Protein AF-A0A4Q2K6X8-F1 (afdb_monomer)

pLDDT: mean 85.18, std 12.74, range [28.38, 97.25]

Solvent-accessible surface area (backbone atoms only — not comparable to full-atom values): 19548 Å² total; per-residue (Å²): 134,83,78,86,80,77,82,74,77,60,58,68,61,57,50,52,18,50,75,33,39,91,81,31,76,68,19,39,54,52,35,46,75,71,67,47,88,69,65,47,76,72,38,57,56,66,48,21,40,38,78,76,36,94,88,73,57,44,46,38,28,33,58,71,46,25,42,72,71,76,54,63,60,68,70,61,50,51,64,52,66,73,48,91,59,88,51,51,62,52,84,37,54,44,60,73,74,34,67,40,50,49,53,43,50,54,49,50,46,54,55,45,46,41,67,72,46,51,49,56,50,51,56,48,59,47,66,70,54,72,82,54,78,72,69,80,86,78,67,67,94,82,56,56,73,69,55,45,54,52,50,51,53,54,50,33,51,53,40,39,51,52,42,51,51,49,40,51,52,51,52,43,52,53,52,50,50,50,49,52,52,53,53,49,50,54,50,52,51,51,52,51,55,42,39,80,71,73,51,82,72,97,69,92,50,73,67,54,68,40,41,40,92,74,35,55,48,68,63,55,63,69,38,64,28,30,66,39,45,49,47,53,50,35,50,49,48,18,58,74,61,28,38,56,69,38,45,53,53,30,49,73,76,48,53,85,45,43,32,57,26,91,92,42,82,88,41,67,55,83,84,56,75,69,47,71,38,60,78,47,46,57,82,50,70,67,55,56,54,51,33,55,55,28,32,42,50,23,48,41,55,47,26,34,72,59,68,67,43,54,64,84,49,52,76,55,44,17,30,51,56,60,49,47,59,49,49,54,53,31,45,47,72,77,38,74,79,70,66,62,98,88,116

Sequence (343 aa):
MKKNSKARFNNMALYKAMDNFYDDPQAQILCCKAGVQNCPAEDTRYYGVFLTNCKDNEIKIDIKRFEKILGLPKNVSAVIKERTGHYFVPAKKDYYDYNCNIFFEVIAKIKKDWKEEYKPLIDKAIKDIPDAEYRFEDMCGILEPNEAVTNSMILQAKAQAKVQARRNRLYLSLYAQFFHQMVSQIEAITVSVLTNNGYEGDRFDRNVFYAFKGANQSKIKELNGFMEYDTLYAIWHFIKHNSKSTYDTLLEIAPEILVKDATNNEKLLNYKQGDLAIYYINFTNELIEKLLNRVQTFFVEYCKIVFGENYDEAQWNYSKFFLSKVNDEIEMLQNPLGLPDWI

Structure (mmCIF, N/CA/C/O backbone):
data_AF-A0A4Q2K6X8-F1
#
_entry.id   AF-A0A4Q2K6X8-F1
#
loop_
_atom_site.group_PDB
_atom_site.id
_atom_site.type_symbol
_atom_site.label_atom_id
_atom_site.label_alt_id
_atom_site.label_comp_id
_atom_site.label_asym_id
_atom_site.label_entity_id
_atom_site.label_seq_id
_atom_site.pdbx_PDB_ins_code
_atom_site.Cartn_x
_atom_site.Cartn_y
_atom_site.Cartn_z
_atom_site.occupancy
_atom_site.B_iso_or_equiv
_atom_site.auth_seq_id
_atom_site.auth_comp_id
_atom_site.auth_asym_id
_atom_site.auth_atom_id
_atom_site.pdbx_PDB_model_num
ATOM 1 N N . MET A 1 1 ? -45.650 -10.866 33.248 1.00 36.03 1 MET A N 1
ATOM 2 C CA . MET A 1 1 ? -44.204 -11.071 33.489 1.00 36.03 1 MET A CA 1
ATOM 3 C C . MET A 1 1 ? -43.455 -9.780 33.176 1.00 36.03 1 MET A C 1
ATOM 5 O O . MET A 1 1 ? -43.260 -9.457 32.012 1.00 36.03 1 MET A O 1
ATOM 9 N N . LYS A 1 2 ? -43.128 -8.980 34.199 1.00 28.41 2 LYS A N 1
ATOM 10 C CA . LYS A 1 2 ? -42.369 -7.732 34.029 1.00 28.41 2 LYS A CA 1
ATOM 11 C C . LYS A 1 2 ? -40.907 -8.092 33.749 1.00 28.41 2 LYS A C 1
ATOM 13 O O . LYS A 1 2 ? -40.257 -8.689 34.602 1.00 28.41 2 LYS A O 1
ATOM 18 N N . LYS A 1 3 ? -40.408 -7.758 32.553 1.00 31.86 3 LYS A N 1
ATOM 19 C CA . LYS A 1 3 ? -38.974 -7.797 32.235 1.00 31.86 3 LYS A CA 1
ATOM 20 C C . LYS A 1 3 ? -38.245 -6.932 33.262 1.00 31.86 3 LYS A C 1
ATOM 22 O O . LYS A 1 3 ? -38.570 -5.756 33.413 1.00 31.86 3 LYS A O 1
ATOM 27 N N . ASN A 1 4 ? -37.290 -7.531 33.963 1.00 28.38 4 ASN A N 1
ATOM 28 C CA . ASN A 1 4 ? -36.431 -6.886 34.949 1.00 28.38 4 ASN A CA 1
ATOM 29 C C . ASN A 1 4 ? -35.468 -5.926 34.222 1.00 28.38 4 ASN A C 1
ATOM 31 O O . ASN A 1 4 ? -34.301 -6.223 33.985 1.00 28.38 4 ASN A O 1
ATOM 35 N N . SER A 1 5 ? -35.983 -4.785 33.769 1.00 34.72 5 SER A N 1
ATOM 36 C CA . SER A 1 5 ? -35.170 -3.686 33.266 1.00 34.72 5 SER A CA 1
ATOM 37 C C . SER A 1 5 ? -34.589 -2.932 34.463 1.00 34.72 5 SER A C 1
ATOM 39 O O . SER A 1 5 ? -35.359 -2.375 35.244 1.00 34.72 5 SER A O 1
ATOM 41 N N . LYS A 1 6 ? -33.252 -2.847 34.529 1.00 33.78 6 LYS A N 1
ATOM 42 C CA . LYS A 1 6 ? -32.430 -2.056 35.473 1.00 33.78 6 LYS A CA 1
ATOM 43 C C . LYS A 1 6 ? -32.008 -2.754 36.776 1.00 33.78 6 LYS A C 1
ATOM 45 O O . LYS A 1 6 ? -32.216 -2.222 37.858 1.00 33.78 6 LYS A O 1
ATOM 50 N N . ALA A 1 7 ? -31.232 -3.830 36.671 1.00 32.31 7 ALA A N 1
ATOM 51 C CA . ALA A 1 7 ? -30.087 -3.959 37.573 1.00 32.31 7 ALA A CA 1
ATOM 52 C C . ALA A 1 7 ? -28.933 -3.151 36.956 1.00 32.31 7 ALA A C 1
ATOM 54 O O . ALA A 1 7 ? -28.185 -3.648 36.118 1.00 32.31 7 ALA A O 1
ATOM 55 N N . ARG A 1 8 ? -28.840 -1.856 37.292 1.00 37.81 8 ARG A N 1
ATOM 56 C CA . ARG A 1 8 ? -27.609 -1.087 37.062 1.00 37.81 8 ARG A CA 1
ATOM 57 C C . ARG A 1 8 ? -26.549 -1.704 37.974 1.00 37.81 8 ARG A C 1
ATOM 59 O O . ARG A 1 8 ? -26.506 -1.364 39.153 1.00 37.81 8 ARG A O 1
ATOM 66 N N . PHE A 1 9 ? -25.730 -2.617 37.459 1.00 42.06 9 PHE A N 1
ATOM 67 C CA . PHE A 1 9 ? -24.470 -2.944 38.119 1.00 42.06 9 PHE A CA 1
ATOM 68 C C . PHE A 1 9 ? -23.629 -1.668 38.079 1.00 42.06 9 PHE A C 1
ATOM 70 O O . PHE A 1 9 ? -23.152 -1.247 37.029 1.00 42.06 9 PHE A O 1
ATOM 77 N N . ASN A 1 10 ? -23.584 -0.958 39.202 1.00 53.38 10 ASN A N 1
ATOM 78 C CA . ASN A 1 10 ? -22.831 0.276 39.317 1.00 53.38 10 ASN A CA 1
ATOM 79 C C . ASN A 1 10 ? -21.360 -0.123 39.467 1.00 53.38 10 ASN A C 1
ATOM 81 O O . ASN A 1 10 ? -20.911 -0.396 40.581 1.00 53.38 10 ASN A O 1
ATOM 85 N N . ASN A 1 11 ? -20.630 -0.198 38.347 1.00 68.12 11 ASN A N 1
ATOM 86 C CA . ASN A 1 11 ? -19.207 -0.565 38.311 1.00 68.12 11 ASN A CA 1
ATOM 87 C C . ASN A 1 11 ? -18.360 0.236 39.302 1.00 68.12 11 ASN A C 1
ATOM 89 O O . ASN A 1 11 ? -17.319 -0.238 39.722 1.00 68.12 11 ASN A O 1
ATOM 93 N N . MET A 1 12 ? -18.824 1.410 39.734 1.00 72.19 12 MET A N 1
ATOM 94 C CA . MET A 1 12 ? -18.174 2.211 40.764 1.00 72.19 12 MET A CA 1
ATOM 95 C C . MET A 1 12 ? -17.918 1.440 42.072 1.00 72.19 12 MET A C 1
ATOM 97 O O . MET A 1 12 ? -16.899 1.671 42.714 1.00 72.19 12 MET A O 1
ATOM 101 N N . ALA A 1 13 ? -18.813 0.531 42.476 1.00 77.94 13 ALA A N 1
ATOM 102 C CA . ALA A 1 13 ? -18.599 -0.297 43.666 1.00 77.94 13 ALA A CA 1
ATOM 103 C C . ALA A 1 13 ? -17.496 -1.342 43.436 1.00 77.94 13 ALA A C 1
ATOM 105 O O . ALA A 1 13 ? -16.648 -1.530 44.303 1.00 77.94 13 ALA A O 1
ATOM 106 N N . LEU A 1 14 ? -17.475 -1.958 42.248 1.00 80.12 14 LEU A N 1
ATOM 107 C CA . LEU A 1 14 ? -16.422 -2.889 41.844 1.00 80.12 14 LEU A CA 1
ATOM 108 C C . LEU A 1 14 ? -15.074 -2.170 41.711 1.00 80.12 14 LEU A C 1
ATOM 110 O O . LEU A 1 14 ? -14.093 -2.635 42.264 1.00 80.12 14 LEU A O 1
ATOM 114 N N . TYR A 1 15 ? -15.025 -1.000 41.072 1.00 84.06 15 TYR A N 1
ATOM 115 C CA . TYR A 1 15 ? -13.803 -0.206 40.938 1.00 84.06 15 TYR A CA 1
ATOM 116 C C . TYR A 1 15 ? -13.236 0.227 42.281 1.00 84.06 15 TYR A C 1
ATOM 118 O O . TYR A 1 15 ? -12.039 0.097 42.486 1.00 84.06 15 TYR A O 1
ATOM 126 N N . LYS A 1 16 ? -14.081 0.690 43.211 1.00 83.06 16 LYS A N 1
ATOM 127 C CA . LYS A 1 16 ? -13.636 1.011 44.574 1.00 83.06 16 LYS A CA 1
ATOM 128 C C . LYS A 1 16 ? -13.075 -0.213 45.293 1.00 83.06 16 LYS A C 1
ATOM 130 O O . LYS A 1 16 ? -12.067 -0.097 45.974 1.00 83.06 16 LYS A O 1
ATOM 135 N N . ALA A 1 17 ? -13.710 -1.373 45.132 1.00 82.31 17 ALA A N 1
ATOM 136 C CA . ALA A 1 17 ? -13.211 -2.609 45.721 1.00 82.31 17 ALA A CA 1
ATOM 137 C C . ALA A 1 17 ? -11.892 -3.073 45.076 1.00 82.31 17 ALA A C 1
ATOM 139 O O . ALA A 1 17 ? -11.001 -3.545 45.769 1.00 82.31 17 ALA A O 1
ATOM 140 N N . MET A 1 18 ? -11.730 -2.899 43.765 1.00 84.94 18 MET A N 1
ATOM 141 C CA . MET A 1 18 ? -10.477 -3.219 43.080 1.00 84.94 18 MET A CA 1
ATOM 142 C C . MET A 1 18 ? -9.352 -2.241 43.448 1.00 84.94 18 MET A C 1
ATOM 144 O O . MET A 1 18 ? -8.220 -2.675 43.619 1.00 84.94 18 MET A O 1
ATOM 148 N N . ASP A 1 19 ? -9.656 -0.949 43.611 1.00 85.50 19 ASP A N 1
ATOM 149 C CA . ASP A 1 19 ? -8.691 0.074 44.047 1.00 85.50 19 ASP A CA 1
ATOM 150 C C . ASP A 1 19 ? -8.216 -0.162 45.494 1.00 85.50 19 ASP A C 1
ATOM 152 O O . ASP A 1 19 ? -7.046 0.054 45.787 1.00 85.50 19 ASP A O 1
ATOM 156 N N . ASN A 1 20 ? -9.095 -0.653 46.376 1.00 84.81 20 ASN A N 1
ATOM 157 C CA . ASN A 1 20 ? -8.800 -0.899 47.796 1.00 84.81 20 ASN A CA 1
ATOM 158 C C . ASN A 1 20 ? -8.480 -2.373 48.110 1.00 84.81 20 ASN A C 1
ATOM 160 O O . ASN A 1 20 ? -8.536 -2.784 49.269 1.00 84.81 20 ASN A O 1
ATOM 164 N N . PHE A 1 21 ? -8.199 -3.200 47.101 1.00 84.00 21 PHE A N 1
ATOM 165 C CA . PHE A 1 21 ? -8.105 -4.654 47.266 1.00 84.00 21 PHE A CA 1
ATOM 166 C C . PHE A 1 21 ? -7.040 -5.090 48.284 1.00 84.00 21 PHE A C 1
ATOM 168 O O . PHE A 1 21 ? -7.237 -6.068 49.003 1.00 84.00 21 PHE A O 1
ATOM 175 N N . TYR A 1 22 ? -5.927 -4.363 48.378 1.00 81.12 22 TYR A N 1
ATOM 176 C CA . TYR A 1 22 ? -4.855 -4.671 49.328 1.00 81.12 22 TYR A CA 1
ATOM 177 C C . TYR A 1 22 ? -5.088 -4.090 50.729 1.00 81.12 22 TYR A C 1
ATOM 179 O O . TYR A 1 22 ? -4.537 -4.614 51.694 1.00 81.12 22 TYR A O 1
ATOM 187 N N . ASP A 1 23 ? -5.939 -3.070 50.848 1.00 85.19 23 ASP A N 1
ATOM 188 C CA . ASP A 1 23 ? -6.102 -2.284 52.076 1.00 85.19 23 ASP A CA 1
ATOM 189 C C . ASP A 1 23 ? -7.382 -2.629 52.860 1.00 85.19 23 ASP A C 1
ATOM 191 O O . ASP A 1 23 ? -7.473 -2.338 54.053 1.00 85.19 23 ASP A O 1
ATOM 195 N N . ASP A 1 24 ? -8.381 -3.249 52.218 1.00 85.81 24 ASP A N 1
ATOM 196 C CA . ASP A 1 24 ? -9.691 -3.532 52.819 1.00 85.81 24 ASP A CA 1
ATOM 197 C C . ASP A 1 24 ? -10.138 -5.000 52.609 1.00 85.81 24 ASP A C 1
ATOM 199 O O . ASP A 1 24 ? -10.470 -5.409 51.490 1.00 85.81 24 ASP A O 1
ATOM 203 N N . PRO A 1 25 ? -10.251 -5.811 53.681 1.00 83.31 25 PRO A N 1
ATOM 204 C CA . PRO A 1 25 ? -10.773 -7.176 53.600 1.00 83.31 25 PRO A CA 1
ATOM 205 C C . PRO A 1 25 ? -12.192 -7.276 53.011 1.00 83.31 25 PRO A C 1
ATOM 207 O O . PRO A 1 25 ? -12.529 -8.274 52.369 1.00 83.31 25 PRO A O 1
ATOM 210 N N . GLN A 1 26 ? -13.047 -6.260 53.187 1.00 82.88 26 GLN A N 1
ATOM 211 C CA . GLN A 1 26 ? -14.375 -6.249 52.560 1.00 82.88 26 GLN A CA 1
ATOM 212 C C . GLN A 1 26 ? -14.292 -6.051 51.046 1.00 82.88 26 GLN A C 1
ATOM 214 O O . GLN A 1 26 ? -15.097 -6.627 50.306 1.00 82.88 26 GLN A O 1
ATOM 219 N N . ALA A 1 27 ? -13.304 -5.288 50.580 1.00 81.88 27 ALA A N 1
ATOM 220 C CA . ALA A 1 27 ? -13.034 -5.099 49.164 1.00 81.88 27 ALA A CA 1
ATOM 221 C C . ALA A 1 27 ? -12.591 -6.412 48.498 1.00 81.88 27 ALA A C 1
ATOM 223 O O . ALA A 1 27 ? -13.108 -6.757 47.434 1.00 81.88 27 ALA A O 1
ATOM 224 N N . GLN A 1 28 ? -11.752 -7.209 49.169 1.00 80.81 28 GLN A N 1
ATOM 225 C CA . GLN A 1 28 ? -11.354 -8.545 48.698 1.00 80.81 28 GLN A CA 1
ATOM 226 C C . GLN A 1 28 ? -12.559 -9.474 48.530 1.00 80.81 28 GLN A C 1
ATOM 228 O O . GLN A 1 28 ? -12.741 -10.075 47.472 1.00 80.81 28 GLN A O 1
ATOM 233 N N . ILE A 1 29 ? -13.445 -9.535 49.531 1.00 82.62 29 ILE A N 1
ATOM 234 C CA . ILE A 1 29 ? -14.672 -10.345 49.463 1.00 82.62 29 ILE A CA 1
ATOM 235 C C . ILE A 1 29 ? -15.547 -9.916 48.278 1.00 82.62 29 ILE A C 1
ATOM 237 O O . ILE A 1 29 ? -16.144 -10.760 47.603 1.00 82.62 29 ILE A O 1
ATOM 241 N N . LEU A 1 30 ? -15.648 -8.611 48.021 1.00 82.19 30 LEU A N 1
ATOM 242 C CA . LEU A 1 30 ? -16.470 -8.072 46.941 1.00 82.19 30 LEU A CA 1
ATOM 243 C C . LEU A 1 30 ? -15.875 -8.380 45.556 1.00 82.19 30 LEU A C 1
ATOM 245 O O . LEU A 1 30 ? -16.621 -8.750 44.648 1.00 82.19 30 LEU A O 1
ATOM 249 N N . CYS A 1 31 ? -14.550 -8.315 45.419 1.00 81.12 31 CYS A N 1
ATOM 250 C CA . CYS A 1 31 ? -13.815 -8.714 44.217 1.00 81.12 31 CYS A CA 1
ATOM 251 C C . CYS A 1 31 ? -13.934 -10.223 43.944 1.00 81.12 31 CYS A C 1
ATOM 253 O O . CYS A 1 31 ? -14.310 -10.610 42.835 1.00 81.12 31 CYS A O 1
ATOM 255 N N . CYS A 1 32 ? -13.760 -11.074 44.961 1.00 80.38 32 CYS A N 1
ATOM 256 C CA . CYS A 1 32 ? -13.944 -12.523 44.831 1.00 80.38 32 CYS A CA 1
ATOM 257 C C . CYS A 1 32 ? -15.381 -12.883 44.420 1.00 80.38 32 CYS A C 1
ATOM 259 O O . CYS A 1 32 ? -15.588 -13.725 43.547 1.00 80.38 32 CYS A O 1
ATOM 261 N N . LYS A 1 33 ? -16.396 -12.201 44.978 1.00 81.62 33 LYS A N 1
ATOM 262 C CA . LYS A 1 33 ? -17.804 -12.365 44.560 1.00 81.62 33 LYS A CA 1
ATOM 263 C C . LYS A 1 33 ? -18.051 -11.949 43.109 1.00 81.62 33 LYS A C 1
ATOM 265 O O . LYS A 1 33 ? -18.950 -12.490 42.472 1.00 81.62 33 LYS A O 1
ATOM 270 N N . ALA A 1 34 ? -17.273 -11.002 42.591 1.00 76.31 34 ALA A N 1
ATOM 271 C CA . ALA A 1 34 ? -17.296 -10.608 41.187 1.00 76.31 34 ALA A CA 1
ATOM 272 C C . ALA A 1 34 ? -16.462 -11.544 40.285 1.00 76.31 34 ALA A C 1
ATOM 274 O O . ALA A 1 34 ? -16.391 -11.319 39.076 1.00 76.31 34 ALA A O 1
ATOM 275 N N . GLY A 1 35 ? -15.850 -12.593 40.843 1.00 78.12 35 GLY A N 1
ATOM 276 C CA . GLY A 1 35 ? -15.025 -13.552 40.113 1.00 78.12 35 GLY A CA 1
ATOM 277 C C . GLY A 1 35 ? -13.620 -13.046 39.786 1.00 78.12 35 GLY A C 1
ATOM 278 O O . GLY A 1 35 ? -13.013 -13.560 38.855 1.00 78.12 35 GLY A O 1
ATOM 279 N N . VAL A 1 36 ? -13.120 -12.027 40.489 1.00 78.50 36 VAL A N 1
ATOM 280 C CA . VAL A 1 36 ? -11.704 -11.630 40.439 1.00 78.50 36 VAL A CA 1
ATOM 281 C C . VAL A 1 36 ? -10.956 -12.580 41.375 1.00 78.50 36 VAL A C 1
ATOM 283 O O . VAL A 1 36 ? -11.177 -12.534 42.583 1.00 78.50 36 VAL A O 1
ATOM 286 N N . GLN A 1 37 ? -10.173 -13.508 40.821 1.00 63.97 37 GLN A N 1
ATOM 287 C CA . GLN A 1 37 ? -9.563 -14.598 41.599 1.00 63.97 37 GLN A CA 1
ATOM 288 C C . GLN A 1 37 ? -8.203 -14.225 42.219 1.00 63.97 37 GLN A C 1
ATOM 290 O O . GLN A 1 37 ? -7.876 -14.760 43.274 1.00 63.97 37 GLN A O 1
ATOM 295 N N . ASN A 1 38 ? -7.465 -13.282 41.615 1.00 69.25 38 ASN A N 1
ATOM 296 C CA . ASN A 1 38 ? -6.108 -12.875 42.012 1.00 69.25 38 ASN A CA 1
ATOM 297 C C . ASN A 1 38 ? -5.995 -11.341 42.183 1.00 69.25 38 ASN A C 1
ATOM 299 O O . ASN A 1 38 ? -6.937 -10.680 42.625 1.00 69.25 38 ASN A O 1
ATOM 303 N N . CYS A 1 39 ? -4.834 -10.775 41.830 1.00 78.88 39 CYS A N 1
ATOM 304 C CA . CYS A 1 39 ? -4.570 -9.346 41.767 1.00 78.88 39 CYS A CA 1
ATOM 305 C C . CYS A 1 39 ? -5.562 -8.666 40.804 1.00 78.88 39 CYS A C 1
ATOM 307 O O . CYS A 1 39 ? -5.661 -9.074 39.646 1.00 78.88 39 CYS A O 1
ATOM 309 N N . PRO A 1 40 ? -6.276 -7.604 41.225 1.00 81.06 40 PRO A N 1
ATOM 310 C CA . PRO A 1 40 ? -7.176 -6.871 40.343 1.00 81.06 40 PRO A CA 1
ATOM 311 C C . PRO A 1 40 ? -6.495 -6.356 39.077 1.00 81.06 40 PRO A C 1
ATOM 313 O O . PRO A 1 40 ? -7.142 -6.309 38.040 1.00 81.06 40 PRO A O 1
ATOM 316 N N . ALA A 1 41 ? -5.207 -6.007 39.144 1.00 81.81 41 ALA A N 1
ATOM 317 C CA . ALA A 1 41 ? -4.455 -5.516 37.993 1.00 81.81 41 ALA A CA 1
ATOM 318 C C . ALA A 1 41 ? -4.228 -6.582 36.905 1.00 81.81 41 ALA A C 1
ATOM 320 O O . ALA A 1 41 ? -3.849 -6.231 35.802 1.00 81.81 41 ALA A O 1
ATOM 321 N N . GLU A 1 42 ? -4.510 -7.860 37.167 1.00 83.81 42 GLU A N 1
ATOM 322 C CA . GLU A 1 42 ? -4.481 -8.928 36.155 1.00 83.81 42 GLU A CA 1
ATOM 323 C C . GLU A 1 42 ? -5.838 -9.108 35.448 1.00 83.81 42 GLU A C 1
ATOM 325 O O . GLU A 1 42 ? -5.983 -9.928 34.544 1.00 83.81 42 GLU A O 1
ATOM 330 N N . ASP A 1 43 ? -6.867 -8.364 35.862 1.00 85.06 43 ASP A N 1
ATOM 331 C CA . ASP A 1 43 ? -8.222 -8.472 35.329 1.00 85.06 43 ASP A CA 1
ATOM 332 C C . ASP A 1 43 ? -8.534 -7.310 34.377 1.00 85.06 43 ASP A C 1
ATOM 334 O O . ASP A 1 43 ? -8.456 -6.138 34.749 1.00 85.06 43 ASP A O 1
ATOM 338 N N . THR A 1 44 ? -8.996 -7.603 33.157 1.00 86.88 44 THR A N 1
ATOM 339 C CA . THR A 1 44 ? -9.297 -6.562 32.154 1.00 86.88 44 THR A CA 1
ATOM 340 C C . THR A 1 44 ? -10.338 -5.542 32.632 1.00 86.88 44 THR A C 1
ATOM 342 O O . THR A 1 44 ? -10.338 -4.382 32.201 1.00 86.88 44 THR A O 1
ATOM 345 N N . ARG A 1 45 ? -11.229 -5.941 33.552 1.00 87.62 45 ARG A N 1
ATOM 346 C CA . ARG A 1 45 ? -12.265 -5.073 34.126 1.00 87.62 45 ARG A CA 1
ATOM 347 C C . ARG A 1 45 ? -11.662 -3.977 34.996 1.00 87.62 45 ARG A C 1
ATOM 349 O O . ARG A 1 45 ? -12.276 -2.914 35.098 1.00 87.62 45 ARG A O 1
ATOM 356 N N . TYR A 1 46 ? -10.471 -4.184 35.563 1.00 86.50 46 TYR A N 1
ATOM 357 C CA . TYR A 1 46 ? -9.733 -3.166 36.318 1.00 86.50 46 TYR A CA 1
ATOM 358 C C . TYR A 1 46 ? -9.467 -1.923 35.477 1.00 86.50 46 TYR A C 1
ATOM 360 O O . TYR A 1 46 ? -9.736 -0.799 35.911 1.00 86.50 46 TYR A O 1
ATOM 368 N N . TYR A 1 47 ? -9.043 -2.160 34.238 1.00 88.44 47 TYR A N 1
ATOM 369 C CA . TYR A 1 47 ? -8.775 -1.163 33.207 1.00 88.44 47 TYR A CA 1
ATOM 370 C C . TYR A 1 47 ? -10.049 -0.634 32.534 1.00 88.44 47 TYR A C 1
ATOM 372 O O . TYR A 1 47 ? -9.991 0.215 31.651 1.00 88.44 47 TYR A O 1
ATOM 380 N N . GLY A 1 48 ? -11.227 -1.111 32.949 1.00 87.31 48 GLY A N 1
ATOM 381 C CA . GLY A 1 48 ? -12.508 -0.704 32.383 1.00 87.31 48 GLY A CA 1
ATOM 382 C C . GLY A 1 48 ? -12.900 -1.438 31.102 1.00 87.31 48 GLY A C 1
ATOM 383 O O . GLY A 1 48 ? -13.844 -0.998 30.449 1.00 87.31 48 GLY A O 1
ATOM 384 N N . VAL A 1 49 ? -12.239 -2.544 30.742 1.00 89.50 49 VAL A N 1
ATOM 385 C CA . VAL A 1 49 ? -12.607 -3.371 29.582 1.00 89.50 49 VAL A CA 1
ATOM 386 C C . VAL A 1 49 ? -13.413 -4.587 30.034 1.00 89.50 49 VAL A C 1
ATOM 388 O O . VAL A 1 49 ? -12.928 -5.465 30.748 1.00 89.50 49 VAL A O 1
ATOM 391 N N . PHE A 1 50 ? -14.669 -4.644 29.599 1.00 88.25 50 PHE A N 1
ATOM 392 C CA . PHE A 1 50 ? -15.620 -5.700 29.924 1.00 88.25 50 PHE A CA 1
ATOM 393 C C . PHE A 1 50 ? -15.858 -6.583 28.709 1.00 88.25 50 PHE A C 1
ATOM 395 O O . PHE A 1 50 ? -16.419 -6.131 27.711 1.00 88.25 50 PHE A O 1
ATOM 402 N N . LEU A 1 51 ? -15.497 -7.856 28.819 1.00 85.31 51 LEU A N 1
ATOM 403 C CA . LEU A 1 51 ? -15.819 -8.862 27.813 1.00 85.31 51 LEU A CA 1
ATOM 404 C C . LEU A 1 51 ? -17.326 -9.153 27.869 1.00 85.31 51 LEU A C 1
ATOM 406 O O . LEU A 1 51 ? -17.832 -9.607 28.896 1.00 85.31 51 LEU A O 1
ATOM 410 N N . THR A 1 52 ? -18.068 -8.865 26.795 1.00 73.88 52 THR A N 1
ATOM 411 C CA . THR A 1 52 ? -19.514 -9.151 26.739 1.00 73.88 52 THR A CA 1
ATOM 412 C C . THR A 1 52 ? -19.831 -10.518 26.163 1.00 73.88 52 THR A C 1
ATOM 414 O O . THR A 1 52 ? -20.869 -11.086 26.497 1.00 73.88 52 THR A O 1
ATOM 417 N N . ASN A 1 53 ? -18.940 -11.054 25.329 1.00 65.62 53 ASN A N 1
ATOM 418 C CA . ASN A 1 53 ? -19.034 -12.409 24.808 1.00 65.62 53 ASN A CA 1
ATOM 419 C C . ASN A 1 53 ? -17.625 -12.980 24.588 1.00 65.62 53 ASN A C 1
ATOM 421 O O . ASN A 1 53 ? -16.878 -12.476 23.750 1.00 65.62 53 ASN A O 1
ATOM 425 N N . CYS A 1 54 ? -17.265 -14.037 25.323 1.00 54.06 54 CYS A N 1
ATOM 426 C CA . CYS A 1 54 ? -15.927 -14.641 25.266 1.00 54.06 54 CYS A CA 1
ATOM 427 C C . CYS A 1 54 ? -15.600 -15.282 23.906 1.00 54.06 54 CYS A C 1
ATOM 429 O O . CYS A 1 54 ? -14.437 -15.553 23.636 1.00 54.06 54 CYS A O 1
ATOM 431 N N . LYS A 1 55 ? -16.603 -15.552 23.057 1.00 53.88 55 LYS A N 1
ATOM 432 C CA . LYS A 1 55 ? -16.391 -16.163 21.733 1.00 53.88 55 LYS A CA 1
ATOM 433 C C . LYS A 1 55 ? -16.088 -15.141 20.637 1.00 53.88 55 LYS A C 1
ATOM 435 O O . LYS A 1 55 ? -15.297 -15.421 19.741 1.00 53.88 55 LYS A O 1
ATOM 440 N N . ASP A 1 56 ? -16.674 -13.948 20.732 1.00 57.19 56 ASP A N 1
ATOM 441 C CA . ASP A 1 56 ? -16.636 -12.970 19.640 1.00 57.19 56 ASP A CA 1
ATOM 442 C C . ASP A 1 56 ? -15.670 -11.804 19.893 1.00 57.19 56 ASP A C 1
ATOM 444 O O . ASP A 1 56 ? -15.409 -11.035 18.970 1.00 57.19 56 ASP A O 1
ATOM 448 N N . ASN A 1 57 ? -15.059 -11.719 21.083 1.00 59.31 57 ASN A N 1
ATOM 449 C CA . ASN A 1 57 ? -14.257 -10.576 21.553 1.00 59.31 57 ASN A CA 1
ATOM 450 C C . ASN A 1 57 ? -15.000 -9.239 21.445 1.00 59.31 57 ASN A C 1
ATOM 452 O O . ASN A 1 57 ? -14.381 -8.189 21.283 1.00 59.31 57 ASN A O 1
ATOM 456 N N . GLU A 1 58 ? -16.327 -9.264 21.545 1.00 77.50 58 GLU A N 1
ATOM 457 C CA . GLU A 1 58 ? -17.088 -8.041 21.740 1.00 77.50 58 GLU A CA 1
ATOM 458 C C . GLU A 1 58 ? -16.821 -7.513 23.146 1.00 77.50 58 GLU A C 1
ATOM 460 O O . GLU A 1 58 ? -16.945 -8.240 24.143 1.00 77.50 58 GLU A O 1
ATOM 465 N N . ILE A 1 59 ? -16.443 -6.239 23.208 1.00 87.38 59 ILE A N 1
ATOM 466 C CA . ILE A 1 59 ? -16.082 -5.568 24.449 1.00 87.38 59 ILE A CA 1
ATOM 467 C C . ILE A 1 59 ? -16.923 -4.318 24.672 1.00 87.38 59 ILE A C 1
ATOM 469 O O . ILE A 1 59 ? -17.309 -3.607 23.743 1.00 87.38 59 ILE A O 1
ATOM 473 N N . LYS A 1 60 ? -17.167 -4.023 25.945 1.00 88.56 60 LYS A N 1
ATOM 474 C CA . LYS A 1 60 ? -17.663 -2.732 26.421 1.00 88.56 60 LYS A CA 1
ATOM 475 C C . LYS A 1 60 ? -16.566 -2.049 27.206 1.00 88.56 60 LYS A C 1
ATOM 477 O O . LYS A 1 60 ? -15.926 -2.675 28.044 1.00 88.56 60 LYS A O 1
ATOM 482 N N . ILE A 1 61 ? -16.385 -0.761 26.964 1.00 88.19 61 ILE A N 1
ATOM 483 C CA . ILE A 1 61 ? -15.272 -0.003 27.522 1.00 88.19 61 ILE A CA 1
ATOM 484 C C . ILE A 1 61 ? -15.817 1.139 28.362 1.00 88.19 61 ILE A C 1
ATOM 486 O O . ILE A 1 61 ? -16.547 2.003 27.869 1.00 88.19 61 ILE A O 1
ATOM 490 N N . ASP A 1 62 ? -15.461 1.152 29.642 1.00 88.31 62 ASP A N 1
ATOM 491 C CA . ASP A 1 62 ? -15.570 2.344 30.473 1.00 88.31 62 ASP A CA 1
ATOM 492 C C . ASP A 1 62 ? -14.376 3.250 30.172 1.00 88.31 62 ASP A C 1
ATOM 494 O O . ASP A 1 62 ? -13.283 3.096 30.715 1.00 88.31 62 ASP A O 1
ATOM 498 N N . ILE A 1 63 ? -14.604 4.206 29.276 1.00 85.81 63 ILE A N 1
ATOM 499 C CA . ILE A 1 63 ? -13.583 5.132 28.780 1.00 85.81 63 ILE A CA 1
ATOM 500 C C . ILE A 1 63 ? -12.968 5.951 29.907 1.00 85.81 63 ILE A C 1
ATOM 502 O O . ILE A 1 63 ? -11.781 6.249 29.855 1.00 85.81 63 ILE A O 1
ATOM 506 N N . LYS A 1 64 ? -13.746 6.314 30.934 1.00 85.12 64 LYS A N 1
ATOM 507 C CA . LYS A 1 64 ? -13.229 7.124 32.043 1.00 85.12 64 LYS A CA 1
ATOM 508 C C . LYS A 1 64 ? -12.230 6.322 32.860 1.00 85.12 64 LYS A C 1
ATOM 510 O O . LYS A 1 64 ? -11.195 6.854 33.251 1.00 85.12 64 LYS A O 1
ATOM 515 N N . ARG A 1 65 ? -12.542 5.048 33.118 1.00 87.06 65 ARG A N 1
ATOM 516 C CA . ARG A 1 65 ? -11.633 4.135 33.816 1.00 87.06 65 ARG A CA 1
ATOM 517 C C . ARG A 1 65 ? -10.404 3.818 32.962 1.00 87.06 65 ARG A C 1
ATOM 519 O O . ARG A 1 65 ? -9.293 3.908 33.473 1.00 87.06 65 ARG A O 1
ATOM 526 N N . PHE A 1 66 ? -10.604 3.544 31.675 1.00 89.31 66 PHE A N 1
ATOM 527 C CA . PHE A 1 66 ? -9.528 3.254 30.728 1.00 89.31 66 PHE A CA 1
ATOM 528 C C . PHE A 1 66 ? -8.560 4.436 30.577 1.00 89.31 66 PHE A C 1
ATOM 530 O O . PHE A 1 66 ? -7.355 4.277 30.746 1.00 89.31 66 PHE A O 1
ATOM 537 N N . GLU A 1 67 ? -9.082 5.645 30.335 1.00 87.12 67 GLU A N 1
ATOM 538 C CA . GLU A 1 67 ? -8.293 6.880 30.212 1.00 87.12 67 GLU A CA 1
ATOM 539 C C . GLU A 1 67 ? -7.551 7.212 31.514 1.00 87.12 67 GLU A C 1
ATOM 541 O O . GLU A 1 67 ? -6.425 7.694 31.457 1.00 87.12 67 GLU A O 1
ATOM 546 N N . LYS A 1 68 ? -8.143 6.925 32.683 1.00 87.25 68 LYS A N 1
ATOM 547 C CA . LYS A 1 68 ? -7.494 7.143 33.985 1.00 87.25 68 LYS A CA 1
ATOM 548 C C . LYS A 1 68 ? -6.261 6.255 34.184 1.00 87.25 68 LYS A C 1
ATOM 550 O O . LYS A 1 68 ? -5.309 6.723 34.798 1.00 87.25 68 LYS A O 1
ATOM 555 N N . ILE A 1 69 ? -6.309 4.994 33.746 1.00 87.81 69 ILE A N 1
ATOM 556 C CA . ILE A 1 69 ? -5.249 4.011 34.029 1.00 87.81 6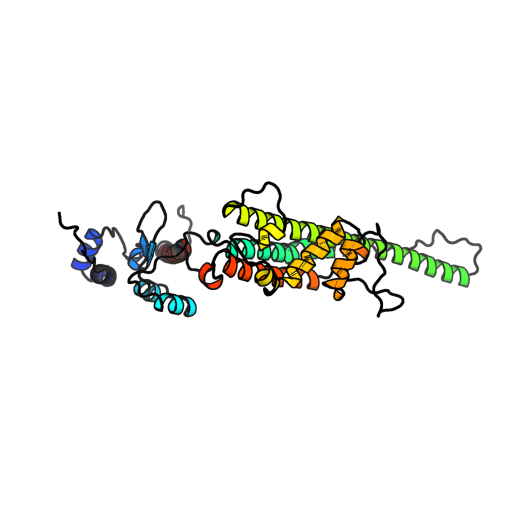9 ILE A CA 1
ATOM 557 C C . ILE A 1 69 ? -4.218 3.954 32.899 1.00 87.81 69 ILE A C 1
ATOM 559 O O . ILE A 1 69 ? -3.042 4.170 33.151 1.00 87.81 69 ILE A O 1
ATOM 563 N N . LEU A 1 70 ? -4.652 3.694 31.662 1.00 87.94 70 LEU A N 1
ATOM 564 C CA . LEU A 1 70 ? -3.753 3.469 30.518 1.00 87.94 70 LEU A CA 1
ATOM 565 C C . LEU A 1 70 ? -3.521 4.729 29.677 1.00 87.94 70 LEU A C 1
ATOM 567 O O . LEU A 1 70 ? -2.607 4.784 28.855 1.00 87.94 70 LEU A O 1
ATOM 571 N N . GLY A 1 71 ? -4.370 5.743 29.847 1.00 85.25 71 GLY A N 1
ATOM 572 C CA . GLY A 1 71 ? -4.358 6.933 29.009 1.00 85.25 71 GLY A CA 1
ATOM 573 C C . GLY A 1 71 ? -4.907 6.687 27.600 1.00 85.25 71 GLY A C 1
ATOM 574 O O . GLY A 1 71 ? -4.893 5.586 27.043 1.00 85.25 71 GLY A O 1
ATOM 575 N N . LEU A 1 72 ? -5.408 7.758 26.990 1.00 83.31 72 LEU A N 1
ATOM 576 C CA . LEU A 1 72 ? -5.806 7.771 25.586 1.00 83.31 72 LEU A CA 1
ATOM 577 C C . LEU A 1 72 ? -5.225 9.002 24.890 1.00 83.31 72 LEU A C 1
ATOM 579 O O . LEU A 1 72 ? -5.138 10.072 25.500 1.00 83.31 72 LEU A O 1
ATOM 583 N N . PRO A 1 73 ? -4.868 8.890 23.599 1.00 81.50 73 PRO A N 1
ATOM 584 C CA . PRO A 1 73 ? -4.560 10.058 22.789 1.00 81.50 73 PRO A CA 1
ATOM 585 C C . PRO A 1 73 ? -5.710 11.078 22.835 1.00 81.50 73 PRO A C 1
ATOM 587 O O . PRO A 1 73 ? -6.888 10.712 22.796 1.00 81.50 73 PRO A O 1
ATOM 590 N N . LYS A 1 74 ? -5.382 12.375 22.917 1.00 79.31 74 LYS A N 1
ATOM 591 C CA . LYS A 1 74 ? -6.379 13.451 23.096 1.00 79.31 74 LYS A CA 1
ATOM 592 C C . LYS A 1 74 ? -7.442 13.475 21.991 1.00 79.31 74 LYS A C 1
ATOM 594 O O . LYS A 1 74 ? -8.609 13.723 22.278 1.00 79.31 74 LYS A O 1
ATOM 599 N N . ASN A 1 75 ? -7.043 13.199 20.751 1.00 79.38 75 ASN A N 1
ATOM 600 C CA . ASN A 1 75 ? -7.933 13.100 19.593 1.00 79.38 75 ASN A CA 1
ATOM 601 C C . ASN A 1 75 ? -8.956 11.964 19.751 1.00 79.38 75 ASN A C 1
ATOM 603 O O . ASN A 1 75 ? -10.143 12.179 19.534 1.00 79.38 75 ASN A O 1
ATOM 607 N N . VAL A 1 76 ? -8.517 10.789 20.207 1.00 83.38 76 VAL A N 1
ATOM 608 C CA . VAL A 1 76 ? -9.393 9.636 20.473 1.00 83.38 76 VAL A CA 1
ATOM 609 C C . VAL A 1 76 ? -10.380 9.964 21.593 1.00 83.38 76 VAL A C 1
ATOM 611 O O . VAL A 1 76 ? -11.584 9.768 21.457 1.00 83.38 76 VAL A O 1
ATOM 614 N N . SER A 1 77 ? -9.878 10.540 22.687 1.00 79.50 77 SER A N 1
ATOM 615 C CA . SER A 1 77 ? -10.692 10.937 23.838 1.00 79.50 77 SER A CA 1
ATOM 616 C C . SER A 1 77 ? -11.792 11.941 23.461 1.00 79.50 77 SER A C 1
ATOM 618 O O . SER A 1 77 ? -12.930 11.799 23.908 1.00 79.50 77 SER A O 1
ATOM 620 N N . ALA A 1 78 ? -11.489 12.915 22.594 1.00 80.44 78 ALA A N 1
ATOM 621 C CA . ALA A 1 78 ? -12.462 13.893 22.108 1.00 80.44 78 ALA A CA 1
ATOM 622 C C . ALA A 1 78 ? -13.604 13.234 21.314 1.00 80.44 78 ALA A C 1
ATOM 624 O O . ALA A 1 78 ? -14.768 13.426 21.666 1.00 80.44 78 ALA A O 1
ATOM 625 N N . VAL A 1 79 ? -13.278 12.386 20.329 1.00 81.50 79 VAL A N 1
ATOM 626 C CA . VAL A 1 79 ? -14.278 11.675 19.503 1.00 81.50 79 VAL A CA 1
ATOM 627 C C . VAL A 1 79 ? -15.182 10.790 20.361 1.00 81.50 79 VAL A C 1
ATOM 629 O O . VAL A 1 79 ? -16.382 10.677 20.117 1.00 81.50 79 VAL A O 1
ATOM 632 N N . ILE A 1 80 ? -14.627 10.156 21.394 1.00 80.62 80 ILE A N 1
ATOM 633 C CA . ILE A 1 80 ? -15.415 9.288 22.265 1.00 80.62 80 ILE A CA 1
ATOM 634 C C . ILE A 1 80 ? -16.294 10.094 23.232 1.00 80.62 80 ILE A C 1
ATOM 636 O O . ILE A 1 80 ? -17.422 9.685 23.497 1.00 80.62 80 ILE A O 1
ATOM 640 N N . LYS A 1 81 ? -15.825 11.245 23.733 1.00 75.25 81 LYS A N 1
ATOM 641 C CA . LYS A 1 81 ? -16.592 12.121 24.642 1.00 75.25 81 LYS A CA 1
ATOM 642 C C . LYS A 1 81 ? -17.822 12.746 23.982 1.00 75.25 81 LYS A C 1
ATOM 644 O O . LYS A 1 81 ? -18.792 13.027 24.681 1.00 75.25 81 LYS A O 1
ATOM 649 N N . GLU A 1 82 ? -17.810 12.921 22.663 1.00 76.62 82 GLU A N 1
ATOM 650 C CA . GLU A 1 82 ? -18.999 13.322 21.898 1.00 76.62 82 GLU A CA 1
ATOM 651 C C . GLU A 1 82 ? -20.090 12.237 21.888 1.00 76.62 82 GLU A C 1
ATOM 653 O O . GLU A 1 82 ? -21.277 12.538 21.740 1.00 76.62 82 GLU A O 1
ATOM 658 N N . ARG A 1 83 ? -19.725 10.965 22.093 1.00 75.12 83 ARG A N 1
ATOM 659 C CA . ARG A 1 83 ? -20.680 9.854 22.149 1.00 75.12 83 ARG A CA 1
ATOM 660 C C . ARG A 1 83 ? -21.327 9.816 23.540 1.00 75.12 83 ARG A C 1
ATOM 662 O O . ARG A 1 83 ? -20.664 9.676 24.560 1.00 75.12 83 ARG A O 1
ATOM 669 N N . THR A 1 84 ? -22.656 9.886 23.599 1.00 62.25 84 THR A N 1
ATOM 670 C CA . THR A 1 84 ? -23.438 10.017 24.850 1.00 62.25 84 THR A CA 1
ATOM 671 C C . THR A 1 84 ? -23.611 8.713 25.650 1.00 62.25 84 THR A C 1
ATOM 673 O O . THR A 1 84 ? -24.323 8.682 26.658 1.00 62.25 84 THR A O 1
ATOM 676 N N . GLY A 1 85 ? -22.982 7.616 25.216 1.00 67.81 85 GLY A N 1
ATOM 677 C CA . GLY A 1 85 ? -23.115 6.289 25.820 1.00 67.81 85 GLY A CA 1
ATOM 678 C C . GLY A 1 85 ? -22.366 6.137 27.148 1.00 67.81 85 GLY A C 1
ATOM 679 O O . GLY A 1 85 ? -21.295 6.700 27.344 1.00 67.81 85 GLY A O 1
ATOM 680 N N . HIS A 1 86 ? -22.910 5.327 28.066 1.00 75.06 86 HIS A N 1
ATOM 681 C CA . HIS A 1 86 ? -22.227 5.010 29.330 1.00 75.06 86 HIS A CA 1
ATOM 682 C C . HIS A 1 86 ? -20.967 4.157 29.113 1.00 75.06 86 HIS A C 1
ATOM 684 O O . HIS A 1 86 ? -19.967 4.366 29.797 1.00 75.06 86 HIS A O 1
ATOM 690 N N . TYR A 1 87 ? -21.028 3.225 28.159 1.00 83.62 87 TYR A N 1
ATOM 691 C CA . TYR A 1 87 ? -19.888 2.450 27.686 1.00 83.62 87 TYR A CA 1
ATOM 692 C C . TYR A 1 87 ? -19.667 2.745 26.215 1.00 83.62 87 TYR A C 1
ATOM 694 O O . TYR A 1 87 ? -20.626 2.902 25.455 1.00 83.62 87 TYR A O 1
ATOM 702 N N . PHE A 1 88 ? -18.404 2.755 25.823 1.00 87.25 88 PHE A N 1
ATOM 703 C CA . PHE A 1 88 ? -18.018 2.733 24.429 1.00 87.25 88 PHE A CA 1
ATOM 704 C C . PHE A 1 88 ? -17.969 1.288 23.936 1.00 87.25 88 PHE A C 1
ATOM 706 O O . PHE A 1 88 ? -17.442 0.408 24.618 1.00 87.25 88 PHE A O 1
ATOM 713 N N . VAL A 1 89 ? -18.531 1.052 22.757 1.00 87.81 89 VAL A N 1
ATOM 714 C CA . VAL A 1 89 ? -18.446 -0.227 22.050 1.00 87.81 89 VAL A CA 1
ATOM 715 C C . VAL A 1 89 ? -17.713 0.056 20.742 1.00 87.81 89 VAL A C 1
ATOM 717 O O . VAL A 1 89 ? -18.197 0.899 19.979 1.00 87.81 89 VAL A O 1
ATOM 720 N N . PRO A 1 90 ? -16.549 -0.572 20.500 1.00 89.50 90 PRO A N 1
ATOM 721 C CA . PRO A 1 90 ? -15.835 -0.422 19.240 1.00 89.50 90 PRO A CA 1
ATOM 722 C C . PRO A 1 90 ? -16.702 -0.837 18.051 1.00 89.50 90 PRO A C 1
ATOM 724 O O . PRO A 1 90 ? -17.522 -1.746 18.157 1.00 89.50 90 PRO A O 1
ATOM 727 N N . ALA A 1 91 ? -16.524 -0.172 16.912 1.00 89.75 91 ALA A N 1
ATOM 728 C CA . ALA A 1 91 ? -17.345 -0.432 15.731 1.00 89.75 91 ALA A CA 1
ATOM 729 C C . ALA A 1 91 ? -16.980 -1.749 15.027 1.00 89.75 91 ALA A C 1
ATOM 731 O O . ALA A 1 91 ? -17.828 -2.337 14.356 1.00 89.75 91 ALA A O 1
ATOM 732 N N . LYS A 1 92 ? -15.728 -2.200 15.166 1.00 91.38 92 LYS A N 1
ATOM 733 C CA . LYS A 1 92 ? -15.198 -3.422 14.548 1.00 91.38 92 LYS A CA 1
ATOM 734 C C . LYS A 1 92 ? -14.456 -4.302 15.557 1.00 91.38 92 LYS A C 1
ATOM 736 O O . LYS A 1 92 ? -14.224 -3.910 16.706 1.00 91.38 92 LYS A O 1
ATOM 741 N N . LYS A 1 93 ? -14.068 -5.508 15.145 1.00 89.81 93 LYS A N 1
ATOM 742 C CA . LYS A 1 93 ? -13.308 -6.437 15.988 1.00 89.81 93 LYS A CA 1
ATOM 743 C C . LYS A 1 93 ? -11.809 -6.266 15.773 1.00 89.81 93 LYS A C 1
ATOM 745 O O . LYS A 1 93 ? -11.066 -6.169 16.752 1.00 89.81 93 LYS A O 1
ATOM 750 N N . ASP A 1 94 ? -11.396 -6.196 14.516 1.00 91.62 94 ASP A N 1
ATOM 751 C CA . ASP A 1 94 ? -10.003 -6.194 14.085 1.00 91.62 94 ASP A CA 1
ATOM 752 C C . ASP A 1 94 ? -9.639 -4.959 13.248 1.00 91.62 94 ASP A C 1
ATOM 754 O O . ASP A 1 94 ? -10.501 -4.301 12.666 1.00 91.62 94 ASP A O 1
ATOM 758 N N . TYR A 1 95 ? -8.338 -4.682 13.158 1.00 91.75 95 TYR A N 1
ATOM 759 C CA . TYR A 1 95 ? -7.758 -3.646 12.309 1.00 91.75 95 TYR A CA 1
ATOM 760 C C . TYR A 1 95 ? -8.130 -3.863 10.837 1.00 91.75 95 TYR A C 1
ATOM 762 O O . TYR A 1 95 ? -8.539 -2.926 10.152 1.00 91.75 95 TYR A O 1
ATOM 770 N N . TYR A 1 96 ? -8.062 -5.114 10.375 1.00 93.31 96 TYR A N 1
ATOM 771 C CA . TYR A 1 96 ? -8.365 -5.500 8.994 1.00 93.31 96 TYR A CA 1
ATOM 772 C C . TYR A 1 96 ? -9.859 -5.629 8.683 1.00 93.31 96 TYR A C 1
ATOM 774 O O . TYR A 1 96 ? -10.215 -5.881 7.539 1.00 93.31 96 TYR A O 1
ATOM 782 N N . ASP A 1 97 ? -10.749 -5.416 9.655 1.00 92.88 97 ASP A N 1
ATOM 783 C CA . ASP A 1 97 ? -12.185 -5.319 9.360 1.00 92.88 97 ASP A CA 1
ATOM 784 C C . ASP A 1 97 ? -12.550 -3.981 8.688 1.00 92.88 97 ASP A C 1
ATOM 786 O O . ASP A 1 97 ? -13.684 -3.801 8.224 1.00 92.88 97 ASP A O 1
ATOM 790 N N . TYR A 1 98 ? -11.613 -3.027 8.695 1.00 95.50 98 TYR A N 1
ATOM 791 C CA . TYR A 1 98 ? -11.684 -1.771 7.963 1.00 95.50 98 TYR A CA 1
ATOM 792 C C . TYR A 1 98 ? -10.994 -1.919 6.608 1.00 95.50 98 TYR A C 1
ATOM 794 O O . TYR A 1 98 ? -9.795 -2.188 6.518 1.00 95.50 98 TYR A O 1
ATOM 802 N N . ASN A 1 99 ? -11.741 -1.671 5.539 1.00 95.88 99 ASN A N 1
ATOM 803 C CA . ASN A 1 99 ? -11.233 -1.743 4.174 1.00 95.88 99 ASN A CA 1
ATOM 804 C C . ASN A 1 99 ? -10.144 -0.692 3.910 1.00 95.88 99 ASN A C 1
ATOM 806 O O . ASN A 1 99 ? -9.174 -0.971 3.203 1.00 95.88 99 ASN A O 1
ATOM 810 N N . CYS A 1 100 ? -10.260 0.500 4.507 1.00 95.50 100 CYS A N 1
ATOM 811 C CA . CYS A 1 100 ? -9.248 1.550 4.371 1.00 95.50 100 CYS A CA 1
ATOM 812 C C . CYS A 1 100 ? -7.874 1.124 4.912 1.00 95.50 100 CYS 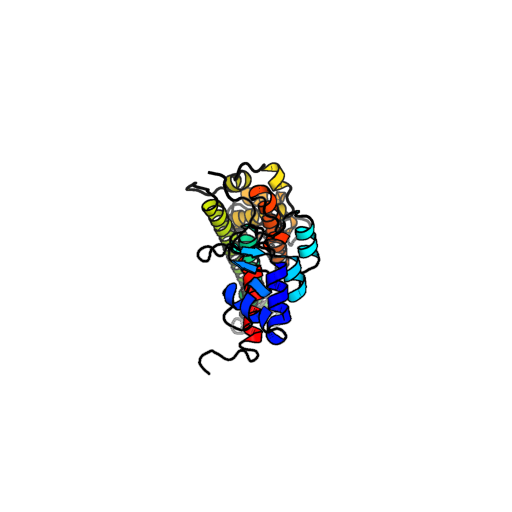A C 1
ATOM 814 O O . CYS A 1 100 ? -6.856 1.441 4.296 1.00 95.50 100 CYS A O 1
ATOM 816 N N . ASN A 1 101 ? -7.844 0.352 6.002 1.00 95.81 101 ASN A N 1
ATOM 817 C CA . ASN A 1 101 ? -6.618 -0.178 6.597 1.00 95.81 101 ASN A CA 1
ATOM 818 C C . ASN A 1 101 ? -5.956 -1.221 5.690 1.00 95.81 101 ASN A C 1
ATOM 820 O O . ASN A 1 101 ? -4.746 -1.170 5.477 1.00 95.81 101 ASN A O 1
ATOM 824 N N . ILE A 1 102 ? -6.757 -2.106 5.084 1.00 96.12 102 ILE A N 1
ATOM 825 C CA . ILE A 1 102 ? -6.271 -3.095 4.113 1.00 96.12 102 ILE A CA 1
ATOM 826 C C . ILE A 1 102 ? -5.558 -2.398 2.942 1.00 96.12 102 ILE A C 1
ATOM 828 O O . ILE A 1 102 ? -4.415 -2.731 2.622 1.00 96.12 102 ILE A O 1
ATOM 832 N N . PHE A 1 103 ? -6.205 -1.412 2.307 1.00 96.31 103 PHE A N 1
ATOM 833 C CA . PHE A 1 103 ? -5.586 -0.661 1.209 1.00 96.31 103 PHE A CA 1
ATOM 834 C C . PHE A 1 103 ? -4.326 0.075 1.658 1.00 96.31 103 PHE A C 1
ATOM 836 O O . PHE A 1 103 ? -3.306 0.043 0.965 1.00 96.31 103 PHE A O 1
ATOM 843 N N . PHE A 1 104 ? -4.398 0.743 2.812 1.00 95.12 104 PHE A N 1
ATOM 844 C CA . PHE A 1 104 ? -3.290 1.526 3.335 1.00 95.12 104 PHE A CA 1
ATOM 845 C C . PHE A 1 104 ? -2.043 0.662 3.529 1.00 95.12 104 PHE A C 1
ATOM 847 O O . PHE A 1 104 ? -0.965 1.057 3.082 1.00 95.12 104 PHE A O 1
ATOM 854 N N . GLU A 1 105 ? -2.189 -0.510 4.145 1.00 94.44 105 GLU A N 1
ATOM 855 C CA . GLU A 1 105 ? -1.070 -1.396 4.451 1.00 94.44 105 GLU A CA 1
ATOM 856 C C . GLU A 1 105 ? -0.457 -2.020 3.201 1.00 94.44 105 GLU A C 1
ATOM 858 O O . GLU A 1 105 ? 0.765 -2.022 3.060 1.00 94.44 105 GLU A O 1
ATOM 863 N N . VAL A 1 106 ? -1.274 -2.485 2.251 1.00 95.88 106 VAL A N 1
ATOM 864 C CA . VAL A 1 106 ? -0.755 -3.052 0.997 1.00 95.88 106 VAL A CA 1
ATOM 865 C C . VAL A 1 106 ? 0.054 -2.008 0.228 1.00 95.88 106 VAL A C 1
ATOM 867 O O . VAL A 1 106 ? 1.156 -2.295 -0.236 1.00 95.88 106 VAL A O 1
ATOM 870 N N . ILE A 1 107 ? -0.433 -0.769 0.142 1.00 96.50 107 ILE A N 1
ATOM 871 C CA . ILE A 1 107 ? 0.297 0.309 -0.536 1.00 96.50 107 ILE A CA 1
ATOM 872 C C . ILE A 1 107 ? 1.560 0.697 0.244 1.00 96.50 107 ILE A C 1
ATOM 874 O O . ILE A 1 107 ? 2.605 0.940 -0.362 1.00 96.50 107 ILE A O 1
ATOM 878 N N . ALA A 1 108 ? 1.499 0.727 1.579 1.00 96.00 108 ALA A N 1
ATOM 879 C CA . ALA A 1 108 ? 2.668 0.971 2.422 1.00 96.00 108 ALA A CA 1
ATOM 880 C C . ALA A 1 108 ? 3.737 -0.115 2.240 1.00 96.00 108 ALA A C 1
ATOM 882 O O . ALA A 1 108 ? 4.923 0.204 2.147 1.00 96.00 108 ALA A O 1
ATOM 883 N N . LYS A 1 109 ? 3.322 -1.378 2.113 1.00 96.38 109 LYS A N 1
ATOM 884 C CA . LYS A 1 109 ? 4.211 -2.496 1.807 1.00 96.38 109 LYS A CA 1
ATOM 885 C C . LYS A 1 109 ? 4.867 -2.324 0.440 1.00 96.38 109 LYS A C 1
ATOM 887 O O . LYS A 1 109 ? 6.084 -2.350 0.369 1.00 96.38 109 LYS A O 1
ATOM 892 N N . ILE A 1 110 ? 4.104 -2.027 -0.615 1.00 97.25 110 ILE A N 1
ATOM 893 C CA . ILE A 1 110 ? 4.671 -1.794 -1.957 1.00 97.25 110 ILE A CA 1
ATOM 894 C C . ILE A 1 110 ? 5.717 -0.665 -1.935 1.00 97.25 110 ILE A C 1
ATOM 896 O O . ILE A 1 110 ? 6.773 -0.782 -2.558 1.00 97.25 110 ILE A O 1
ATOM 900 N N . LYS A 1 111 ? 5.456 0.424 -1.198 1.00 96.31 111 LYS A N 1
ATOM 901 C CA . LYS A 1 111 ? 6.431 1.513 -1.006 1.00 96.31 111 LYS A CA 1
ATOM 902 C C . LYS A 1 111 ? 7.696 1.039 -0.296 1.00 96.31 111 LYS A C 1
ATOM 904 O O . LYS A 1 111 ? 8.795 1.435 -0.680 1.00 96.31 111 LYS A O 1
ATOM 909 N N . LYS A 1 112 ? 7.536 0.238 0.758 1.00 96.50 112 LYS A N 1
ATOM 910 C CA . LYS A 1 112 ? 8.651 -0.322 1.519 1.00 96.50 112 LYS A CA 1
ATOM 911 C C . LYS A 1 112 ? 9.499 -1.228 0.630 1.00 96.50 112 LYS A C 1
ATOM 913 O O . LYS A 1 112 ? 10.695 -0.987 0.512 1.00 96.50 112 LYS A O 1
ATOM 918 N N . ASP A 1 113 ? 8.864 -2.168 -0.063 1.00 96.19 113 ASP A N 1
ATOM 919 C CA . ASP A 1 113 ? 9.514 -3.099 -0.985 1.00 96.19 113 ASP A CA 1
ATOM 920 C C . ASP A 1 113 ? 10.281 -2.327 -2.074 1.00 96.19 113 ASP A C 1
ATOM 922 O O . ASP A 1 113 ? 11.435 -2.634 -2.372 1.00 96.19 113 ASP A O 1
ATOM 926 N N . TRP A 1 114 ? 9.690 -1.264 -2.637 1.00 96.31 114 TRP A N 1
ATOM 927 C CA . TRP A 1 114 ? 10.374 -0.394 -3.599 1.00 96.31 114 TRP A CA 1
ATOM 928 C C . TRP A 1 114 ? 11.671 0.196 -3.038 1.00 96.31 114 TRP A C 1
ATOM 930 O O . TRP A 1 114 ? 12.725 0.109 -3.671 1.00 96.31 114 TRP A O 1
ATOM 940 N N . LYS A 1 115 ? 11.590 0.798 -1.848 1.00 95.81 115 LYS A N 1
ATOM 941 C CA . LYS A 1 115 ? 12.689 1.543 -1.230 1.00 95.81 115 LYS A CA 1
ATOM 942 C C . LYS A 1 115 ? 13.802 0.634 -0.713 1.00 95.81 115 LYS A C 1
ATOM 944 O O . LYS A 1 115 ? 14.974 0.988 -0.833 1.00 95.81 115 LYS A O 1
ATOM 949 N N . GLU A 1 116 ? 13.438 -0.486 -0.102 1.00 95.81 116 GLU A N 1
ATOM 950 C CA . GLU A 1 116 ? 14.364 -1.361 0.621 1.00 95.81 116 GLU A CA 1
ATOM 951 C C . GLU A 1 116 ? 14.899 -2.504 -0.249 1.00 95.81 116 GLU A C 1
ATOM 953 O O . GLU A 1 116 ? 16.034 -2.930 -0.045 1.00 95.81 116 GLU A O 1
ATOM 958 N N . GLU A 1 117 ? 14.136 -2.961 -1.247 1.00 94.56 117 GLU A N 1
ATOM 959 C CA . GLU A 1 117 ? 14.492 -4.135 -2.051 1.00 94.56 117 GLU A CA 1
ATOM 960 C C . GLU A 1 117 ? 14.713 -3.785 -3.526 1.00 94.56 117 GLU A C 1
ATOM 962 O O . GLU A 1 117 ? 15.836 -3.880 -4.026 1.00 94.56 117 GLU A O 1
ATOM 967 N N . TYR A 1 118 ? 13.671 -3.347 -4.241 1.00 95.19 118 TYR A N 1
ATOM 968 C CA . TYR A 1 118 ? 13.734 -3.220 -5.703 1.00 95.19 118 TYR A CA 1
ATOM 969 C C . TYR A 1 118 ? 14.714 -2.141 -6.153 1.00 95.19 118 TYR A C 1
ATOM 971 O O . TYR A 1 118 ? 15.586 -2.419 -6.977 1.00 95.19 118 TYR A O 1
ATOM 979 N N . LYS A 1 119 ? 14.614 -0.920 -5.619 1.00 94.38 119 LYS A N 1
ATOM 980 C CA . LYS A 1 119 ? 15.480 0.184 -6.042 1.00 94.38 119 LYS A CA 1
ATOM 981 C C . LYS A 1 119 ? 16.966 -0.125 -5.790 1.00 94.38 119 LYS A C 1
ATOM 983 O O . LYS A 1 119 ? 17.739 -0.012 -6.744 1.00 94.38 119 LYS A O 1
ATOM 988 N N . PRO A 1 120 ? 17.395 -0.565 -4.588 1.00 96.12 120 PRO A N 1
ATOM 989 C CA . PRO A 1 120 ? 18.792 -0.940 -4.361 1.00 96.12 120 PRO A CA 1
ATOM 990 C C . PRO A 1 120 ? 19.287 -2.053 -5.292 1.00 96.12 120 PRO A C 1
ATOM 992 O O . PRO A 1 120 ? 20.422 -1.993 -5.768 1.00 96.12 120 PRO A O 1
ATOM 995 N N . LEU A 1 121 ? 18.448 -3.054 -5.585 1.00 95.62 121 LEU A N 1
ATOM 996 C CA . LEU A 1 121 ? 18.797 -4.136 -6.509 1.00 95.62 121 LEU A CA 1
ATOM 997 C C . LEU A 1 121 ? 18.967 -3.635 -7.947 1.00 95.62 121 LEU A C 1
ATOM 999 O O . LEU A 1 121 ? 19.919 -4.036 -8.617 1.00 95.62 121 LEU A O 1
ATOM 1003 N N . ILE A 1 122 ? 18.089 -2.743 -8.410 1.00 94.88 122 ILE A N 1
ATOM 1004 C CA . ILE A 1 122 ? 18.177 -2.125 -9.739 1.00 94.88 122 ILE A CA 1
ATOM 1005 C C . ILE A 1 122 ? 19.454 -1.287 -9.852 1.00 94.88 122 ILE A C 1
ATOM 1007 O O . ILE A 1 122 ? 20.220 -1.462 -10.802 1.00 94.88 122 ILE A O 1
ATOM 1011 N N . ASP A 1 123 ? 19.715 -0.424 -8.867 1.00 94.06 123 ASP A N 1
ATOM 1012 C CA . ASP A 1 123 ? 20.902 0.436 -8.838 1.00 94.06 123 ASP A CA 1
ATOM 1013 C C . ASP A 1 123 ? 22.189 -0.400 -8.875 1.00 94.06 123 ASP A C 1
ATOM 1015 O O . ASP A 1 123 ? 23.116 -0.108 -9.638 1.00 94.06 123 ASP A O 1
ATOM 1019 N N . LYS A 1 124 ? 22.229 -1.486 -8.093 1.00 95.00 124 LYS A N 1
ATOM 1020 C CA . LYS A 1 124 ? 23.346 -2.430 -8.089 1.00 95.00 124 LYS A CA 1
ATOM 1021 C C . LYS A 1 124 ? 23.509 -3.119 -9.444 1.00 95.00 124 LYS A C 1
ATOM 1023 O O . LYS A 1 124 ? 24.606 -3.112 -9.992 1.00 95.00 124 LYS A O 1
ATOM 1028 N N . ALA A 1 125 ? 22.431 -3.657 -10.015 1.00 93.00 125 ALA A N 1
ATOM 1029 C CA . ALA A 1 125 ? 22.478 -4.366 -11.293 1.00 93.00 125 ALA A CA 1
ATOM 1030 C C . ALA A 1 125 ? 22.983 -3.479 -12.443 1.00 93.00 125 ALA A C 1
ATOM 1032 O O . ALA A 1 125 ? 23.705 -3.949 -13.319 1.00 93.00 125 ALA A O 1
ATOM 1033 N N . ILE A 1 126 ? 22.638 -2.189 -12.437 1.00 92.00 126 ILE A N 1
ATOM 1034 C CA . ILE A 1 126 ? 23.119 -1.223 -13.435 1.00 92.00 126 ILE A CA 1
ATOM 1035 C C . ILE A 1 126 ? 24.601 -0.906 -13.227 1.00 92.00 126 ILE A C 1
ATOM 1037 O O . ILE A 1 126 ? 25.351 -0.821 -14.204 1.00 92.00 126 ILE A O 1
ATOM 1041 N N . LYS A 1 127 ? 25.021 -0.735 -11.968 1.00 92.00 127 LYS A N 1
ATOM 1042 C CA . LYS A 1 127 ? 26.413 -0.454 -11.601 1.00 92.00 127 LYS A CA 1
ATOM 1043 C C . LYS A 1 127 ? 27.348 -1.622 -11.925 1.00 92.00 127 LYS A C 1
ATOM 1045 O O . LYS A 1 127 ? 28.472 -1.383 -12.350 1.00 92.00 127 LYS A O 1
ATOM 1050 N N . ASP A 1 128 ? 26.875 -2.856 -11.768 1.00 92.06 128 ASP A N 1
ATOM 1051 C CA . ASP A 1 128 ? 27.654 -4.075 -12.016 1.00 92.06 128 ASP A CA 1
ATOM 1052 C C . ASP A 1 128 ? 27.904 -4.335 -13.517 1.00 92.06 128 ASP A C 1
ATOM 1054 O O . ASP A 1 128 ? 28.723 -5.185 -13.867 1.00 92.06 128 ASP A O 1
ATOM 1058 N N . ILE A 1 129 ? 27.244 -3.602 -14.429 1.00 89.12 129 ILE A N 1
ATOM 1059 C CA . ILE A 1 129 ? 27.565 -3.656 -15.862 1.00 89.12 129 ILE A CA 1
ATOM 1060 C C . ILE A 1 129 ? 28.939 -3.000 -16.069 1.00 89.12 129 ILE A C 1
ATOM 1062 O O . ILE A 1 129 ? 29.045 -1.787 -15.867 1.00 89.12 129 ILE A O 1
ATOM 1066 N N . PRO A 1 130 ? 29.971 -3.743 -16.512 1.00 84.94 130 PRO A N 1
ATOM 1067 C CA . PRO A 1 130 ? 31.309 -3.191 -16.680 1.00 84.94 130 PRO A CA 1
ATOM 1068 C C . PRO A 1 130 ? 31.339 -2.167 -17.815 1.00 84.94 130 PRO A C 1
ATOM 1070 O O . PRO A 1 130 ? 30.620 -2.296 -18.814 1.00 84.94 130 PRO A O 1
ATOM 1073 N N . ASP A 1 131 ? 32.198 -1.160 -17.675 1.00 82.62 131 ASP A N 1
ATOM 1074 C CA . ASP A 1 131 ? 32.511 -0.269 -18.786 1.00 82.62 131 ASP A CA 1
ATOM 1075 C C . ASP A 1 131 ? 33.213 -1.050 -19.903 1.00 82.62 131 ASP A C 1
ATOM 1077 O O . ASP A 1 131 ? 33.934 -2.021 -19.665 1.00 82.62 131 ASP A O 1
ATOM 1081 N N . ALA A 1 132 ? 32.969 -0.647 -21.148 1.00 76.69 132 ALA A N 1
ATOM 1082 C CA . ALA A 1 132 ? 33.664 -1.238 -22.277 1.00 76.69 132 ALA A CA 1
ATOM 1083 C C . ALA A 1 132 ? 35.016 -0.550 -22.462 1.00 76.69 132 ALA A C 1
ATOM 1085 O O . ALA A 1 132 ? 35.085 0.661 -22.691 1.00 76.69 132 ALA A O 1
ATOM 1086 N N . GLU A 1 133 ? 36.073 -1.352 -22.432 1.00 63.84 133 GLU A N 1
ATOM 1087 C CA . GLU A 1 133 ? 37.389 -0.968 -22.923 1.00 63.84 133 GLU A CA 1
ATOM 1088 C C . GLU A 1 133 ? 37.547 -1.485 -24.350 1.00 63.84 133 GLU A C 1
ATOM 1090 O O . GLU A 1 133 ? 37.455 -2.687 -24.618 1.00 63.84 133 GLU A O 1
ATOM 1095 N N . TYR A 1 134 ? 37.757 -0.566 -25.287 1.00 62.53 134 TYR A N 1
ATOM 1096 C CA . TYR A 1 134 ? 38.205 -0.912 -26.622 1.00 62.53 134 TYR A CA 1
ATOM 1097 C C . TYR A 1 134 ? 39.640 -1.440 -26.536 1.00 62.53 134 TYR A C 1
ATOM 1099 O O . TYR A 1 134 ? 40.540 -0.752 -26.049 1.00 62.53 134 TYR A O 1
ATOM 1107 N N . ARG A 1 135 ? 39.860 -2.672 -27.003 1.00 59.47 135 ARG A N 1
ATOM 1108 C CA . ARG A 1 135 ? 41.197 -3.268 -27.057 1.00 59.47 135 ARG A CA 1
ATOM 1109 C C . ARG A 1 135 ? 41.899 -2.825 -28.336 1.00 59.47 135 ARG A C 1
ATOM 1111 O O . ARG A 1 135 ? 41.339 -2.894 -29.422 1.00 59.47 135 ARG A O 1
ATOM 1118 N N . PHE A 1 136 ? 43.150 -2.400 -28.189 1.00 55.16 136 PHE A N 1
ATOM 1119 C CA . PHE A 1 136 ? 44.026 -1.884 -29.252 1.00 55.16 136 PHE A CA 1
ATOM 1120 C C . PHE A 1 136 ? 44.326 -2.883 -30.392 1.00 55.16 136 PHE A C 1
ATOM 1122 O O . PHE A 1 136 ? 44.948 -2.503 -31.380 1.00 55.16 136 PHE A O 1
ATOM 1129 N N . GLU A 1 137 ? 43.902 -4.142 -30.260 1.00 55.19 137 GLU A N 1
ATOM 1130 C CA . GLU A 1 137 ? 44.197 -5.251 -31.179 1.00 55.19 137 GLU A CA 1
ATOM 1131 C C . GLU A 1 137 ? 43.555 -5.088 -32.575 1.00 55.19 137 GLU A C 1
ATOM 1133 O O . GLU A 1 137 ? 44.005 -5.721 -33.524 1.00 55.19 137 GLU A O 1
ATOM 1138 N N . ASP A 1 138 ? 42.580 -4.184 -32.732 1.00 51.75 1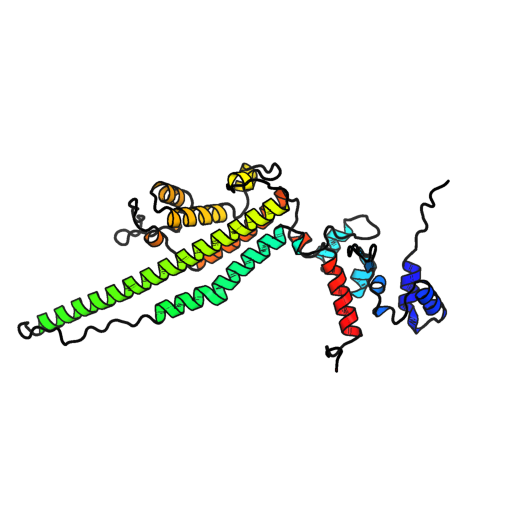38 ASP A N 1
ATOM 1139 C CA . ASP A 1 138 ? 41.833 -3.950 -33.982 1.00 51.75 138 ASP A CA 1
ATOM 1140 C C . ASP A 1 138 ? 42.407 -2.813 -34.870 1.00 51.75 138 ASP A C 1
ATOM 1142 O O . ASP A 1 138 ? 41.763 -2.356 -35.821 1.00 51.75 138 ASP A O 1
ATOM 1146 N N . MET A 1 139 ? 43.612 -2.303 -34.585 1.00 56.59 139 MET A N 1
ATOM 1147 C CA . MET A 1 139 ? 44.234 -1.261 -35.416 1.00 56.59 139 MET A CA 1
ATOM 1148 C C . MET A 1 139 ? 44.841 -1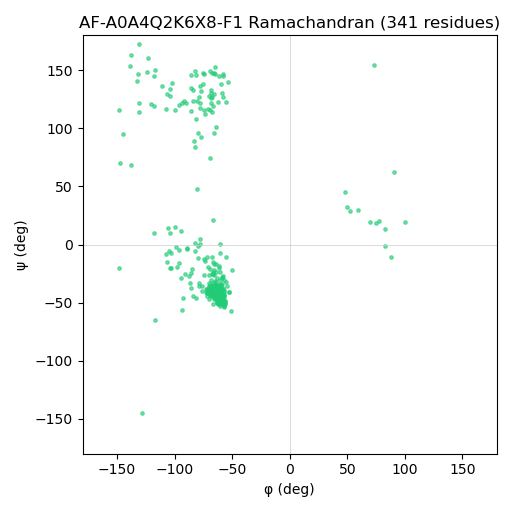.831 -36.706 1.00 56.59 139 MET A C 1
ATOM 1150 O O . MET A 1 139 ? 45.806 -2.590 -36.681 1.00 56.59 139 MET A O 1
ATOM 1154 N N . CYS A 1 140 ? 44.328 -1.401 -37.864 1.00 57.62 140 CYS A N 1
ATOM 1155 C CA . CYS A 1 140 ? 45.010 -1.603 -39.143 1.00 57.62 140 CYS A CA 1
ATOM 1156 C C . CYS A 1 140 ? 46.302 -0.776 -39.169 1.00 57.62 140 CYS A C 1
ATOM 1158 O O . CYS A 1 140 ? 46.243 0.453 -39.142 1.00 57.62 140 CYS A O 1
ATOM 1160 N N . GLY A 1 141 ? 47.459 -1.430 -39.311 1.00 61.09 141 GLY A N 1
ATOM 1161 C CA . GLY A 1 141 ? 48.782 -0.791 -39.444 1.00 61.09 141 GLY A CA 1
ATOM 1162 C C . GLY A 1 141 ? 48.998 0.015 -40.737 1.00 61.09 141 GLY A C 1
ATOM 1163 O O . GLY A 1 141 ? 50.133 0.203 -41.156 1.00 61.09 141 GLY A O 1
ATOM 1164 N N . ILE A 1 142 ? 47.912 0.433 -41.390 1.00 69.38 142 ILE A N 1
ATOM 1165 C CA . ILE A 1 142 ? 47.874 1.167 -42.661 1.00 69.38 142 ILE A CA 1
ATOM 1166 C C . ILE A 1 142 ? 47.500 2.647 -42.427 1.00 69.38 142 ILE A C 1
ATOM 1168 O O . ILE A 1 142 ? 47.693 3.471 -43.313 1.00 69.38 142 ILE A O 1
ATOM 1172 N N . LEU A 1 143 ? 46.979 3.000 -41.244 1.00 73.88 143 LEU A N 1
ATOM 1173 C CA . LEU A 1 143 ? 46.548 4.364 -40.914 1.00 73.88 143 LEU A CA 1
ATOM 1174 C C . LEU A 1 143 ? 47.720 5.260 -40.494 1.00 73.88 143 LEU A C 1
ATOM 1176 O O . LEU A 1 143 ? 48.633 4.812 -39.795 1.00 73.88 143 LEU A O 1
ATOM 1180 N N . GLU A 1 144 ? 47.651 6.548 -40.840 1.00 78.12 144 GLU A N 1
ATOM 1181 C CA . GLU A 1 144 ? 48.564 7.546 -40.278 1.00 78.12 144 GLU A CA 1
ATOM 1182 C C . GLU A 1 144 ? 48.337 7.710 -38.759 1.00 78.12 144 GLU A C 1
ATOM 1184 O O . GLU A 1 144 ? 47.218 7.511 -38.274 1.00 78.12 144 GLU A O 1
ATOM 1189 N N . PRO A 1 145 ? 49.352 8.121 -37.970 1.00 75.31 145 PRO A N 1
ATOM 1190 C CA . PRO A 1 145 ? 49.240 8.210 -36.510 1.00 75.31 145 PRO A CA 1
ATOM 1191 C C . PRO A 1 145 ? 48.040 9.029 -36.008 1.00 75.31 145 PRO A C 1
ATOM 1193 O O . PRO A 1 145 ? 47.359 8.617 -35.071 1.00 75.31 145 PRO A O 1
ATOM 1196 N N . ASN A 1 146 ? 47.733 10.160 -36.652 1.00 78.81 146 ASN A N 1
ATOM 1197 C CA . ASN A 1 146 ? 46.596 11.006 -36.271 1.00 78.81 146 ASN A CA 1
ATOM 1198 C C . ASN A 1 146 ? 45.241 10.348 -36.593 1.00 78.81 146 ASN A C 1
ATOM 1200 O O . ASN A 1 146 ? 44.279 10.480 -35.829 1.00 78.81 146 ASN A O 1
ATOM 1204 N N . GLU A 1 147 ? 45.158 9.612 -37.701 1.00 78.50 147 GLU A N 1
ATOM 1205 C CA . GLU A 1 147 ? 43.955 8.878 -38.103 1.00 78.50 147 GLU A CA 1
ATOM 1206 C C . GLU A 1 147 ? 43.713 7.676 -37.189 1.00 78.50 147 GLU A C 1
ATOM 1208 O O . GLU A 1 147 ? 42.580 7.434 -36.774 1.00 78.50 147 GLU A O 1
ATOM 1213 N N . ALA A 1 148 ? 44.777 6.971 -36.798 1.00 74.31 148 ALA A N 1
ATOM 1214 C CA . ALA A 1 148 ? 44.726 5.876 -35.836 1.00 74.31 148 ALA A CA 1
ATOM 1215 C C . ALA A 1 148 ? 44.212 6.350 -34.462 1.00 74.31 148 ALA A C 1
ATOM 1217 O O . ALA A 1 148 ? 43.296 5.745 -33.894 1.00 74.31 148 ALA A O 1
ATOM 1218 N N . VAL A 1 149 ? 44.726 7.483 -33.960 1.00 79.00 149 VAL A N 1
ATOM 1219 C CA . VAL A 1 149 ? 44.237 8.116 -32.721 1.00 79.00 149 VAL A CA 1
ATOM 1220 C C . VAL A 1 149 ? 42.759 8.494 -32.845 1.00 79.00 149 VAL A C 1
ATOM 1222 O O . VAL A 1 149 ? 41.955 8.102 -31.999 1.00 79.00 149 VAL A O 1
ATOM 1225 N N . THR A 1 150 ? 42.362 9.172 -33.921 1.00 81.75 150 THR A N 1
ATOM 1226 C CA . THR A 1 150 ? 40.959 9.573 -34.136 1.00 81.75 150 THR A CA 1
ATOM 1227 C C . THR A 1 150 ? 40.023 8.363 -34.214 1.00 81.75 150 THR A C 1
ATOM 1229 O O . THR A 1 150 ? 38.954 8.349 -33.600 1.00 81.75 150 THR A O 1
ATOM 1232 N N . ASN A 1 151 ? 40.429 7.312 -34.927 1.00 81.19 151 ASN A N 1
ATOM 1233 C CA . ASN A 1 151 ? 39.637 6.097 -35.078 1.00 81.19 151 ASN A CA 1
ATOM 1234 C C . ASN A 1 151 ? 39.467 5.357 -33.739 1.00 81.19 151 ASN A C 1
ATOM 1236 O O . ASN A 1 151 ? 38.351 4.979 -33.384 1.00 81.19 151 ASN A O 1
ATOM 1240 N N . SER A 1 152 ? 40.537 5.222 -32.947 1.00 77.69 152 SER A N 1
ATOM 1241 C CA . SER A 1 152 ? 40.458 4.626 -31.603 1.00 77.69 152 SER A CA 1
ATOM 1242 C C . SER A 1 152 ? 39.513 5.393 -30.668 1.00 77.69 152 SER A C 1
ATOM 1244 O O . SER A 1 152 ? 38.715 4.768 -29.969 1.00 77.69 152 SER A O 1
ATOM 1246 N N . MET A 1 153 ? 39.506 6.732 -30.716 1.00 81.88 153 MET A N 1
ATOM 1247 C CA . MET A 1 153 ? 38.558 7.552 -29.951 1.00 81.88 153 MET A CA 1
ATOM 1248 C C . MET A 1 153 ? 37.107 7.293 -30.376 1.00 81.88 153 MET A C 1
ATOM 1250 O O . MET A 1 153 ? 36.235 7.115 -29.526 1.00 81.88 153 MET A O 1
ATOM 1254 N N . ILE A 1 154 ? 36.837 7.221 -31.685 1.00 84.38 154 ILE A N 1
ATOM 1255 C CA . ILE A 1 154 ? 35.497 6.926 -32.215 1.00 84.38 154 ILE A CA 1
ATOM 1256 C C . ILE A 1 154 ? 35.034 5.530 -31.784 1.00 84.38 154 ILE A C 1
ATOM 1258 O O . ILE A 1 154 ? 33.873 5.343 -31.412 1.00 84.38 154 ILE A O 1
ATOM 1262 N N . LEU A 1 155 ? 35.919 4.535 -31.842 1.00 82.75 155 LEU A N 1
ATOM 1263 C CA . LEU A 1 155 ? 35.598 3.157 -31.474 1.00 82.75 155 LEU A CA 1
ATOM 1264 C C . LEU A 1 155 ? 35.361 3.013 -29.969 1.00 82.75 155 LEU A C 1
ATOM 1266 O O . LEU A 1 155 ? 34.372 2.388 -29.577 1.00 82.75 155 LEU A O 1
ATOM 1270 N N . GLN A 1 156 ? 36.170 3.675 -29.141 1.00 83.31 156 GLN A N 1
ATOM 1271 C CA . GLN A 1 156 ? 35.944 3.770 -27.700 1.00 83.31 156 GLN A CA 1
ATOM 1272 C C . GLN A 1 156 ? 34.600 4.448 -27.388 1.00 83.31 156 GLN A C 1
ATOM 1274 O O . GLN A 1 156 ? 33.811 3.914 -26.608 1.00 83.31 156 GLN A O 1
ATOM 1279 N N . ALA A 1 157 ? 34.277 5.563 -28.052 1.00 85.38 157 ALA A N 1
ATOM 1280 C CA . ALA A 1 157 ? 32.997 6.249 -27.879 1.00 85.38 157 ALA A CA 1
ATOM 1281 C C . ALA A 1 157 ? 31.804 5.360 -28.278 1.00 85.38 157 ALA A C 1
ATOM 1283 O O . ALA A 1 157 ? 30.804 5.288 -27.562 1.00 85.38 157 ALA A O 1
ATOM 1284 N N . LYS A 1 158 ? 31.910 4.613 -29.386 1.00 85.81 158 LYS A N 1
ATOM 1285 C CA . LYS A 1 158 ? 30.891 3.630 -29.800 1.00 85.81 158 LYS A CA 1
ATOM 1286 C C . LYS A 1 158 ? 30.742 2.497 -28.784 1.00 85.81 158 LYS A C 1
ATOM 1288 O O . LYS A 1 158 ? 29.618 2.061 -28.525 1.00 85.81 158 LYS A O 1
ATOM 1293 N N . ALA A 1 159 ? 31.844 2.001 -28.225 1.00 84.56 159 ALA A N 1
ATOM 1294 C CA . ALA A 1 159 ? 31.829 0.949 -27.213 1.00 84.56 159 ALA A CA 1
ATOM 1295 C C . ALA A 1 159 ? 31.138 1.427 -25.924 1.00 84.56 159 ALA A C 1
ATOM 1297 O O . ALA A 1 159 ? 30.227 0.758 -25.430 1.00 84.56 159 ALA A O 1
ATOM 1298 N N . GLN A 1 160 ? 31.478 2.628 -25.449 1.00 86.62 160 GLN A N 1
ATOM 1299 C CA . GLN A 1 160 ? 30.829 3.270 -24.303 1.00 86.62 160 GLN A CA 1
ATOM 1300 C C . GLN A 1 160 ? 29.339 3.530 -24.553 1.00 86.62 160 GLN A C 1
ATOM 1302 O O . GLN A 1 160 ? 28.508 3.193 -23.710 1.00 86.62 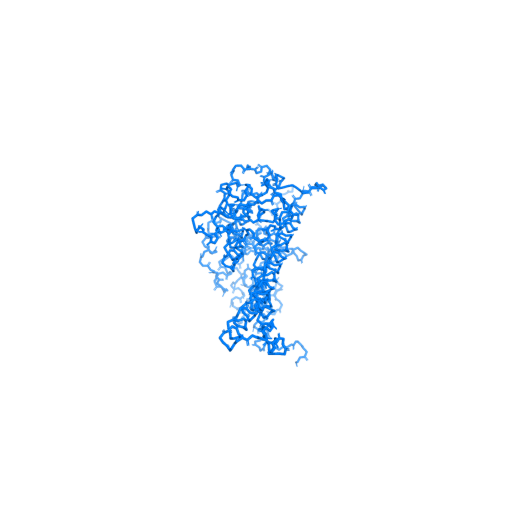160 GLN A O 1
ATOM 1307 N N . ALA A 1 161 ? 28.967 4.033 -25.735 1.00 87.19 161 ALA A N 1
ATOM 1308 C CA . ALA A 1 161 ? 27.568 4.255 -26.101 1.00 87.19 161 ALA A CA 1
ATOM 1309 C C . ALA A 1 161 ? 26.745 2.954 -26.078 1.00 87.19 161 ALA A C 1
ATOM 1311 O O . ALA A 1 161 ? 25.609 2.944 -25.602 1.00 87.19 161 ALA A O 1
ATOM 1312 N N . LYS A 1 162 ? 27.320 1.828 -26.530 1.00 87.75 162 LYS A N 1
ATOM 1313 C CA . LYS A 1 162 ? 26.669 0.509 -26.443 1.00 87.75 162 LYS A CA 1
ATOM 1314 C C . LYS A 1 162 ? 26.453 0.068 -24.995 1.00 87.75 162 LYS A C 1
ATOM 1316 O O . LYS A 1 162 ? 25.392 -0.475 -24.690 1.00 87.75 162 LYS A O 1
ATOM 1321 N N . VAL A 1 163 ? 27.426 0.285 -24.108 1.00 88.38 163 VAL A N 1
ATOM 1322 C CA . VAL A 1 163 ? 27.277 -0.027 -22.675 1.00 88.38 163 VAL A CA 1
ATOM 1323 C C . VAL A 1 163 ? 26.206 0.848 -22.037 1.00 88.38 163 VAL A C 1
ATOM 1325 O O . VAL A 1 163 ? 25.326 0.322 -21.357 1.00 88.38 163 VAL A O 1
ATOM 1328 N N . GLN A 1 164 ? 26.200 2.151 -22.323 1.00 88.81 164 GLN A N 1
ATOM 1329 C CA . GLN A 1 164 ? 25.179 3.053 -21.798 1.00 88.81 164 GLN A CA 1
ATOM 1330 C C . GLN A 1 164 ? 23.775 2.680 -22.289 1.00 88.81 164 GLN A C 1
ATOM 1332 O O . GLN A 1 164 ? 22.832 2.655 -21.503 1.00 88.81 164 GLN A O 1
ATOM 1337 N N . ALA A 1 165 ? 23.628 2.306 -23.563 1.00 88.38 165 ALA A N 1
ATOM 1338 C CA . ALA A 1 165 ? 22.359 1.821 -24.098 1.00 88.38 165 ALA A CA 1
ATOM 1339 C C . ALA A 1 165 ? 21.879 0.542 -23.386 1.00 88.38 165 ALA A C 1
ATOM 1341 O O . ALA A 1 165 ? 20.686 0.396 -23.118 1.00 88.38 165 ALA A O 1
ATOM 1342 N N . ARG A 1 166 ? 22.796 -0.374 -23.033 1.00 89.06 166 ARG A N 1
ATOM 1343 C CA . ARG A 1 166 ? 22.476 -1.574 -22.239 1.00 89.06 166 ARG A CA 1
ATOM 1344 C C . ARG A 1 166 ? 22.039 -1.217 -20.819 1.00 89.06 166 ARG A C 1
ATOM 1346 O O . ARG A 1 166 ? 21.006 -1.721 -20.387 1.00 89.06 166 ARG A O 1
ATOM 1353 N N . ARG A 1 167 ? 22.772 -0.330 -20.134 1.00 92.56 167 ARG A N 1
ATOM 1354 C CA . ARG A 1 167 ? 22.415 0.184 -18.798 1.00 92.56 167 ARG A CA 1
ATOM 1355 C C . ARG A 1 167 ? 21.022 0.814 -18.806 1.00 92.56 167 ARG A C 1
ATOM 1357 O O . ARG A 1 167 ? 20.171 0.409 -18.020 1.00 92.56 167 ARG A O 1
ATOM 1364 N N . ASN A 1 168 ? 20.756 1.713 -19.754 1.00 91.00 168 ASN A N 1
ATOM 1365 C CA . ASN A 1 168 ? 19.455 2.371 -19.901 1.00 91.00 168 ASN A CA 1
ATOM 1366 C C . ASN A 1 168 ? 18.336 1.365 -20.196 1.00 91.00 168 ASN A C 1
ATOM 1368 O O . ASN A 1 168 ? 17.267 1.434 -19.599 1.00 91.00 168 ASN A O 1
ATOM 1372 N N . ARG A 1 169 ? 18.564 0.394 -21.089 1.00 91.62 169 ARG A N 1
ATOM 1373 C CA . ARG A 1 169 ? 17.564 -0.640 -21.382 1.00 91.62 169 ARG A CA 1
ATOM 1374 C C . ARG A 1 169 ? 17.243 -1.485 -20.150 1.00 91.62 169 ARG A C 1
ATOM 1376 O O . ARG A 1 169 ? 16.069 -1.775 -19.927 1.00 91.62 169 ARG A O 1
ATOM 1383 N N . LEU A 1 170 ? 18.254 -1.877 -19.373 1.00 93.12 170 LEU A N 1
ATOM 1384 C CA . LEU A 1 170 ? 18.056 -2.632 -18.138 1.00 93.12 170 LEU A CA 1
ATOM 1385 C C . LEU A 1 170 ? 17.267 -1.805 -17.117 1.00 93.12 170 LEU A C 1
ATOM 1387 O O . LEU A 1 170 ? 16.266 -2.293 -16.603 1.00 93.12 170 LEU A O 1
ATOM 1391 N N . TYR A 1 171 ? 17.662 -0.546 -16.907 1.00 94.38 171 TYR A N 1
ATOM 1392 C CA . TYR A 1 171 ? 16.958 0.405 -16.045 1.00 94.38 171 TYR A CA 1
ATOM 1393 C C . TYR A 1 171 ? 15.467 0.488 -16.390 1.00 94.38 171 TYR A C 1
ATOM 1395 O O . TYR A 1 171 ? 14.620 0.177 -15.555 1.00 94.38 171 TYR A O 1
ATOM 1403 N N . LEU A 1 172 ? 15.141 0.815 -17.645 1.00 94.00 172 LEU A N 1
ATOM 1404 C CA . LEU A 1 172 ? 13.755 0.973 -18.093 1.00 94.00 172 LEU A CA 1
ATOM 1405 C C . LEU A 1 172 ? 12.956 -0.331 -17.973 1.00 94.00 172 LEU A C 1
ATOM 1407 O O . LEU A 1 172 ? 11.789 -0.302 -17.593 1.00 94.00 172 LEU A O 1
ATOM 1411 N N . SER A 1 173 ? 13.578 -1.477 -18.267 1.00 93.88 173 SER A N 1
ATOM 1412 C CA . SER A 1 173 ? 12.904 -2.779 -18.188 1.00 93.88 173 SER A CA 1
ATOM 1413 C C . SER A 1 173 ? 12.564 -3.156 -16.745 1.00 93.88 173 SER A C 1
ATOM 1415 O O . SER A 1 173 ? 11.448 -3.596 -16.480 1.00 93.88 173 SER A O 1
ATOM 1417 N N . LEU A 1 174 ? 13.496 -2.953 -15.807 1.00 95.56 174 LEU A N 1
ATOM 1418 C CA . LEU A 1 174 ? 13.277 -3.270 -14.394 1.00 95.56 174 LEU A CA 1
ATOM 1419 C C . LEU A 1 174 ? 12.258 -2.321 -13.749 1.00 95.56 174 LEU A C 1
ATOM 1421 O O . LEU A 1 174 ? 11.389 -2.774 -13.006 1.00 95.56 174 LEU A O 1
ATOM 1425 N N . TYR A 1 175 ? 12.300 -1.028 -14.086 1.00 95.00 175 TYR A N 1
ATOM 1426 C CA . TYR A 1 175 ? 11.280 -0.072 -13.649 1.00 95.00 175 TYR A CA 1
ATOM 1427 C C . TYR A 1 175 ? 9.895 -0.428 -14.199 1.00 95.00 175 TYR A C 1
ATOM 1429 O O . TYR A 1 175 ? 8.928 -0.458 -13.442 1.00 95.00 175 TYR A O 1
ATOM 1437 N N . ALA A 1 176 ? 9.787 -0.757 -15.489 1.00 94.94 176 ALA A N 1
ATOM 1438 C CA . ALA A 1 176 ? 8.523 -1.176 -16.091 1.00 94.94 176 ALA A CA 1
ATOM 1439 C C . ALA A 1 176 ? 7.974 -2.465 -15.454 1.00 94.94 176 ALA A C 1
ATOM 1441 O O . ALA A 1 176 ? 6.774 -2.568 -15.200 1.00 94.94 176 ALA A O 1
ATOM 1442 N N . GLN A 1 177 ? 8.845 -3.431 -15.145 1.00 94.88 177 GLN A N 1
ATOM 1443 C CA . GLN A 1 177 ? 8.461 -4.658 -14.446 1.00 94.88 177 GLN A CA 1
ATOM 1444 C C . GLN A 1 177 ? 7.927 -4.364 -13.041 1.00 94.88 177 GLN A C 1
ATOM 1446 O O . GLN A 1 177 ? 6.864 -4.874 -12.677 1.00 94.88 177 GLN A O 1
ATOM 1451 N N . PHE A 1 178 ? 8.615 -3.509 -12.279 1.00 95.56 178 PHE A N 1
ATOM 1452 C CA . PHE A 1 178 ? 8.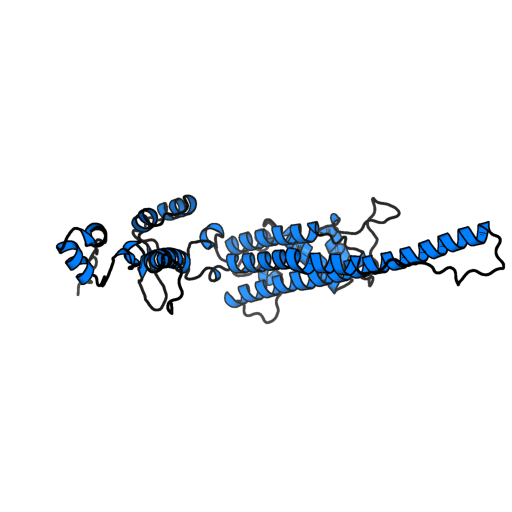125 -3.073 -10.975 1.00 95.56 178 PHE A CA 1
ATOM 1453 C C . PHE A 1 178 ? 6.772 -2.362 -11.100 1.00 95.56 178 PHE A C 1
ATOM 1455 O O . PHE A 1 178 ? 5.852 -2.669 -10.346 1.00 95.56 178 PHE A O 1
ATOM 1462 N N . PHE A 1 179 ? 6.599 -1.487 -12.097 1.00 94.88 179 PHE A N 1
ATOM 1463 C CA . PHE A 1 179 ? 5.313 -0.846 -12.382 1.00 94.88 179 PHE A CA 1
ATOM 1464 C C . PHE A 1 179 ? 4.203 -1.869 -12.630 1.00 94.88 179 PHE A C 1
ATOM 1466 O O . PHE A 1 179 ? 3.142 -1.774 -12.016 1.00 94.88 179 PHE A O 1
ATOM 1473 N N . HIS A 1 180 ? 4.439 -2.877 -13.474 1.00 95.06 180 HIS A N 1
ATOM 1474 C CA . HIS A 1 180 ? 3.453 -3.933 -13.699 1.00 95.06 180 HIS A CA 1
ATOM 1475 C C . HIS A 1 180 ? 3.067 -4.647 -12.405 1.00 95.06 180 HIS A C 1
ATOM 1477 O O . HIS A 1 180 ? 1.879 -4.857 -12.160 1.00 95.06 180 HIS A O 1
ATOM 1483 N N . GLN A 1 181 ? 4.048 -5.002 -11.578 1.00 95.12 181 GLN A N 1
ATOM 1484 C CA . GLN A 1 181 ? 3.811 -5.697 -10.318 1.00 95.12 181 GLN A CA 1
ATOM 1485 C C . GLN A 1 181 ? 3.074 -4.814 -9.303 1.00 95.12 181 GLN A C 1
ATOM 1487 O O . GLN A 1 181 ? 2.136 -5.277 -8.658 1.00 95.12 181 GLN A O 1
ATOM 1492 N N . MET A 1 182 ? 3.460 -3.543 -9.187 1.00 95.25 182 MET A N 1
ATOM 1493 C CA . MET A 1 182 ? 2.811 -2.548 -8.335 1.00 95.25 182 MET A CA 1
ATOM 1494 C C . MET A 1 182 ? 1.328 -2.400 -8.688 1.00 95.25 182 MET A C 1
ATOM 1496 O O . MET A 1 182 ? 0.476 -2.547 -7.813 1.00 95.25 182 MET A O 1
ATOM 1500 N N . VAL A 1 183 ? 1.005 -2.147 -9.962 1.00 95.62 183 VAL A N 1
ATOM 1501 C CA . VAL A 1 183 ? -0.394 -1.953 -10.380 1.00 95.62 183 VAL A CA 1
ATOM 1502 C C . VAL A 1 183 ? -1.196 -3.244 -10.238 1.00 95.62 183 VAL A C 1
ATOM 1504 O O . VAL A 1 183 ? -2.319 -3.203 -9.744 1.00 95.62 183 VAL A O 1
ATOM 1507 N N . SER A 1 184 ? -0.602 -4.400 -10.551 1.00 95.12 184 SER A N 1
ATOM 1508 C CA . SER A 1 184 ? -1.270 -5.698 -10.381 1.00 95.12 184 SER A CA 1
ATOM 1509 C C . SER A 1 184 ? -1.614 -5.990 -8.915 1.00 95.12 184 SER A C 1
ATOM 1511 O O . SER A 1 184 ? -2.690 -6.507 -8.637 1.00 95.12 184 SER A O 1
ATOM 1513 N N . GLN A 1 185 ? -0.741 -5.633 -7.964 1.00 95.94 185 GLN A N 1
ATOM 1514 C CA . GLN A 1 185 ? -1.033 -5.774 -6.531 1.00 95.94 185 GLN A CA 1
ATOM 1515 C C . GLN A 1 185 ? -2.164 -4.841 -6.081 1.00 95.94 185 GLN A C 1
ATOM 1517 O O . GLN A 1 185 ? -3.039 -5.263 -5.324 1.00 95.94 185 GLN A O 1
ATOM 1522 N N . ILE A 1 186 ? -2.178 -3.596 -6.572 1.00 95.94 186 ILE A N 1
ATOM 1523 C CA . ILE A 1 186 ? -3.247 -2.627 -6.290 1.00 95.94 186 ILE A CA 1
ATOM 1524 C C . ILE A 1 186 ? -4.588 -3.113 -6.864 1.00 95.94 186 ILE A C 1
ATOM 1526 O O . ILE A 1 186 ? -5.619 -3.025 -6.196 1.00 95.94 186 I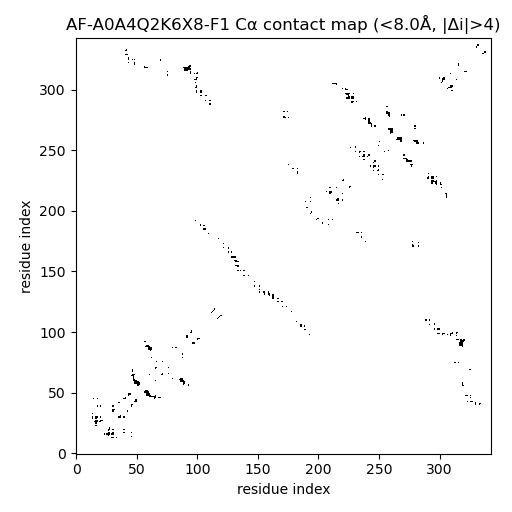LE A O 1
ATOM 1530 N N . GLU A 1 187 ? -4.598 -3.653 -8.082 1.00 94.25 187 GLU A N 1
ATOM 1531 C CA . GLU A 1 187 ? -5.806 -4.215 -8.692 1.00 94.25 187 GLU A CA 1
ATOM 1532 C C . GLU A 1 187 ? -6.288 -5.455 -7.929 1.00 94.25 187 GLU A C 1
ATOM 1534 O O . GLU A 1 187 ? -7.463 -5.540 -7.576 1.00 94.25 187 GLU A O 1
ATOM 1539 N N . ALA A 1 188 ? -5.376 -6.362 -7.566 1.00 94.81 188 ALA A N 1
ATOM 1540 C CA . ALA A 1 188 ? -5.702 -7.558 -6.796 1.00 94.81 188 ALA A CA 1
ATOM 1541 C C . ALA A 1 188 ? -6.345 -7.222 -5.442 1.00 94.81 188 ALA A C 1
ATOM 1543 O O . ALA A 1 188 ? -7.367 -7.814 -5.085 1.00 94.81 188 ALA A O 1
ATOM 1544 N N . ILE A 1 189 ? -5.800 -6.248 -4.701 1.00 95.75 189 ILE A N 1
ATOM 1545 C CA . ILE A 1 189 ? -6.403 -5.840 -3.427 1.00 95.75 189 ILE A CA 1
ATOM 1546 C C . ILE A 1 189 ? -7.736 -5.119 -3.630 1.00 95.75 189 ILE A C 1
ATOM 1548 O O . ILE A 1 189 ? -8.664 -5.335 -2.854 1.00 95.75 189 ILE A O 1
ATOM 1552 N N . THR A 1 190 ? -7.872 -4.340 -4.707 1.00 95.06 190 THR A N 1
ATOM 1553 C CA . THR A 1 190 ? -9.144 -3.700 -5.067 1.00 95.06 190 THR A CA 1
ATOM 1554 C C . THR A 1 190 ? -10.225 -4.752 -5.290 1.00 95.06 190 THR A C 1
ATOM 1556 O O . THR A 1 190 ? -11.275 -4.694 -4.655 1.00 95.06 190 THR A O 1
ATOM 1559 N N . VAL A 1 191 ? -9.955 -5.761 -6.119 1.00 94.62 191 VAL A N 1
ATOM 1560 C CA . VAL A 1 191 ? -10.897 -6.857 -6.386 1.00 94.62 191 VAL A CA 1
ATOM 1561 C C . VAL A 1 191 ? -11.206 -7.646 -5.115 1.00 94.62 191 VAL A C 1
ATOM 1563 O O . VAL A 1 191 ? -12.373 -7.926 -4.849 1.00 94.62 191 VAL A O 1
ATOM 1566 N N . SER A 1 192 ? -10.193 -7.960 -4.303 1.00 94.25 192 SER A N 1
ATOM 1567 C CA . SER A 1 192 ? -10.368 -8.677 -3.033 1.00 94.25 192 SER A CA 1
ATOM 1568 C C . SER A 1 192 ? -11.307 -7.931 -2.080 1.00 94.25 192 SER A C 1
ATOM 1570 O O . SER A 1 192 ? -12.289 -8.498 -1.600 1.00 94.25 192 SER A O 1
ATOM 1572 N N . VAL A 1 193 ? -11.076 -6.630 -1.873 1.00 95.00 193 VAL A N 1
ATOM 1573 C CA . VAL A 1 193 ? -11.927 -5.788 -1.023 1.00 95.00 193 VAL A CA 1
ATOM 1574 C C . VAL A 1 193 ? -13.353 -5.720 -1.564 1.00 95.00 193 VAL A C 1
ATOM 1576 O O . VAL A 1 193 ? -14.299 -5.887 -0.796 1.00 95.00 193 VAL A O 1
ATOM 1579 N N . LEU A 1 194 ? -13.536 -5.513 -2.870 1.00 94.12 194 LEU A N 1
ATOM 1580 C CA . LEU A 1 194 ? -14.870 -5.483 -3.473 1.00 94.12 194 LEU A CA 1
ATOM 1581 C C . LEU A 1 194 ? -15.601 -6.819 -3.286 1.00 94.12 194 LEU A C 1
ATOM 1583 O O . LEU A 1 194 ? -16.758 -6.828 -2.866 1.00 94.12 194 LEU A O 1
ATOM 1587 N N . THR A 1 195 ? -14.917 -7.937 -3.535 1.00 93.44 195 THR A N 1
ATOM 1588 C CA . THR A 1 195 ? -15.471 -9.298 -3.424 1.00 93.44 195 THR A CA 1
ATOM 1589 C C . THR A 1 195 ? -15.900 -9.599 -1.990 1.00 93.44 195 THR A C 1
ATOM 1591 O O . THR A 1 195 ? -17.048 -9.968 -1.752 1.00 93.44 195 THR A O 1
ATOM 1594 N N . ASN A 1 196 ? -15.038 -9.308 -1.010 1.00 92.94 196 ASN A N 1
ATOM 1595 C CA . ASN A 1 196 ? -15.351 -9.462 0.417 1.00 92.94 196 ASN A CA 1
ATOM 1596 C C . ASN A 1 196 ? -16.526 -8.581 0.879 1.00 92.94 196 ASN A C 1
ATOM 1598 O O . ASN A 1 196 ? -17.122 -8.832 1.924 1.00 92.94 196 ASN A O 1
ATOM 1602 N N . ASN A 1 197 ? -16.871 -7.550 0.105 1.00 91.88 197 ASN A N 1
ATOM 1603 C CA . ASN A 1 197 ? -17.969 -6.629 0.376 1.00 91.88 197 ASN A CA 1
ATOM 1604 C C . ASN A 1 197 ? -19.202 -6.849 -0.520 1.00 91.88 197 ASN A C 1
ATOM 1606 O O . ASN A 1 197 ? -20.080 -5.978 -0.542 1.00 91.88 197 ASN A O 1
ATOM 1610 N N . GLY A 1 198 ? -19.285 -7.986 -1.221 1.00 89.94 198 GLY A N 1
ATOM 1611 C CA . GLY A 1 198 ? -20.467 -8.411 -1.979 1.00 89.94 198 GLY A CA 1
ATOM 1612 C C . GLY A 1 198 ? -20.411 -8.162 -3.488 1.00 89.94 198 GLY A C 1
ATOM 1613 O O . GLY A 1 198 ? -21.455 -8.103 -4.130 1.00 89.94 198 GLY A O 1
ATOM 1614 N N . TYR A 1 199 ? -19.226 -7.970 -4.070 1.00 91.25 199 TYR A N 1
ATOM 1615 C CA . TYR A 1 199 ? -19.067 -8.018 -5.524 1.00 91.25 199 TYR A CA 1
ATOM 1616 C C . TYR A 1 199 ? -19.027 -9.470 -6.024 1.00 91.25 199 TYR A C 1
ATOM 1618 O O . TYR A 1 199 ? -18.213 -10.258 -5.554 1.00 91.25 199 TYR A O 1
ATOM 1626 N N . GLU A 1 200 ? -19.874 -9.800 -7.002 1.00 88.56 200 GLU A N 1
ATOM 1627 C CA . GLU A 1 200 ? -20.037 -11.164 -7.544 1.00 88.56 200 GLU A CA 1
ATOM 1628 C C . GLU A 1 200 ? -19.680 -11.271 -9.039 1.00 88.56 200 GLU A C 1
ATOM 1630 O O . GLU A 1 200 ? -19.986 -12.266 -9.689 1.00 88.56 200 GLU A O 1
ATOM 1635 N N . GLY A 1 201 ? -19.087 -10.231 -9.633 1.00 84.56 201 GLY A N 1
ATOM 1636 C CA . GLY A 1 201 ? -18.787 -10.235 -11.064 1.00 84.56 201 GLY A CA 1
ATOM 1637 C C . GLY A 1 201 ? -17.551 -11.064 -11.417 1.00 84.56 201 GLY A C 1
ATOM 1638 O O . GLY A 1 201 ? -16.499 -10.915 -10.804 1.00 84.56 201 GLY A O 1
ATOM 1639 N N . ASP A 1 202 ? -17.650 -11.859 -12.484 1.00 84.75 202 ASP A N 1
ATOM 1640 C CA . ASP A 1 202 ? -16.544 -12.696 -12.980 1.00 84.75 202 ASP A CA 1
ATOM 1641 C C . ASP A 1 202 ? -15.397 -11.895 -13.626 1.00 84.75 202 ASP A C 1
ATOM 1643 O O . ASP A 1 202 ? -14.293 -12.407 -13.820 1.00 84.75 202 ASP A O 1
ATOM 1647 N N . ARG A 1 203 ? -15.656 -10.644 -14.028 1.00 85.38 203 ARG A N 1
ATOM 1648 C CA . ARG A 1 203 ? -14.681 -9.763 -14.686 1.00 85.38 203 ARG A CA 1
ATOM 1649 C C . ARG A 1 203 ? -14.659 -8.398 -14.029 1.00 85.38 203 ARG A C 1
ATOM 1651 O O . ARG A 1 203 ? -15.662 -7.687 -14.057 1.00 85.38 203 ARG A O 1
ATOM 1658 N N . PHE A 1 204 ? -13.488 -8.011 -13.539 1.00 87.00 204 PHE A N 1
ATOM 1659 C CA . PHE A 1 204 ? -13.269 -6.685 -12.988 1.00 87.00 204 PHE A CA 1
ATOM 1660 C C . PHE A 1 204 ? -13.115 -5.629 -14.093 1.00 87.00 204 PHE A C 1
ATOM 1662 O O . PHE A 1 204 ? -12.347 -5.802 -15.038 1.00 87.00 204 PHE A O 1
ATOM 1669 N N . ASP A 1 205 ? -13.834 -4.519 -13.938 1.00 85.75 205 ASP A N 1
ATOM 1670 C CA . ASP A 1 205 ? -13.705 -3.298 -14.735 1.00 85.75 205 ASP A CA 1
ATOM 1671 C C . ASP A 1 205 ? -13.661 -2.104 -13.768 1.00 85.75 205 ASP A C 1
ATOM 1673 O O . ASP A 1 205 ? -14.397 -2.068 -12.779 1.00 85.75 205 ASP A O 1
ATOM 1677 N N . ARG A 1 206 ? -12.821 -1.097 -14.034 1.00 86.81 206 ARG A N 1
ATOM 1678 C CA . ARG A 1 206 ? -12.688 0.086 -13.160 1.00 86.81 206 ARG A CA 1
ATOM 1679 C C . ARG A 1 206 ? -14.001 0.855 -12.978 1.00 86.81 206 ARG A C 1
ATOM 1681 O O . ARG A 1 206 ? -14.212 1.462 -11.933 1.00 86.81 206 ARG A O 1
ATOM 1688 N N . ASN A 1 207 ? -14.911 0.819 -13.947 1.00 86.31 207 ASN A N 1
ATOM 1689 C CA . ASN A 1 207 ? -16.234 1.427 -13.818 1.00 86.31 207 ASN A CA 1
ATOM 1690 C C . ASN A 1 207 ? -17.077 0.745 -12.738 1.00 86.31 207 ASN A C 1
ATOM 1692 O O . ASN A 1 207 ? -17.844 1.423 -12.057 1.00 86.31 207 ASN A O 1
ATOM 1696 N N . VAL A 1 208 ? -16.893 -0.563 -12.525 1.00 86.62 208 VAL A N 1
ATOM 1697 C CA . VAL A 1 208 ? -17.520 -1.278 -11.406 1.00 86.62 208 VAL A CA 1
ATOM 1698 C C . VAL A 1 208 ? -17.009 -0.722 -10.086 1.00 86.62 208 VAL A C 1
ATOM 1700 O O . VAL A 1 208 ? -17.810 -0.438 -9.201 1.00 86.62 208 VAL A O 1
ATOM 1703 N N . PHE A 1 209 ? -15.696 -0.516 -9.968 1.00 89.50 209 PHE A N 1
ATOM 1704 C CA . PHE A 1 209 ? -15.104 0.105 -8.785 1.00 89.50 209 PHE A CA 1
ATOM 1705 C C . PHE A 1 209 ? -15.697 1.501 -8.531 1.00 89.50 209 PHE A C 1
ATOM 1707 O O . PHE A 1 209 ? -16.095 1.802 -7.412 1.00 89.50 209 PHE A O 1
ATOM 1714 N N . TYR A 1 210 ? -15.877 2.324 -9.568 1.00 88.38 210 TYR A N 1
ATOM 1715 C CA . TYR A 1 210 ? -16.459 3.662 -9.399 1.00 88.38 210 TYR A CA 1
ATOM 1716 C C . TYR A 1 210 ? -17.946 3.698 -9.053 1.00 88.38 210 TYR A C 1
ATOM 1718 O O . TYR A 1 210 ? -18.409 4.681 -8.479 1.00 88.38 210 TYR A O 1
ATOM 1726 N N . ALA A 1 211 ? -18.695 2.668 -9.431 1.00 86.88 211 ALA A N 1
ATOM 1727 C CA . ALA A 1 211 ? -20.129 2.572 -9.178 1.00 86.88 211 ALA A CA 1
ATOM 1728 C C . ALA A 1 211 ? -20.463 1.709 -7.948 1.00 86.88 211 ALA A C 1
ATOM 1730 O O . ALA A 1 211 ? -21.638 1.541 -7.604 1.00 86.88 211 ALA A O 1
ATOM 1731 N N . PHE A 1 212 ? -19.454 1.128 -7.291 1.00 89.25 212 PHE A N 1
ATOM 1732 C CA . PHE A 1 212 ? -19.662 0.138 -6.244 1.00 89.25 212 PHE A CA 1
ATOM 1733 C C . PHE A 1 212 ? -20.483 0.703 -5.079 1.00 89.25 212 PHE A C 1
ATOM 1735 O O . PHE A 1 212 ? -20.299 1.847 -4.665 1.00 89.25 212 PHE A O 1
ATOM 1742 N N . LYS A 1 213 ? -21.430 -0.099 -4.569 1.00 85.38 213 LYS A N 1
ATOM 1743 C CA . LYS A 1 213 ? -22.404 0.302 -3.532 1.00 85.38 213 LYS A CA 1
ATOM 1744 C C . LYS A 1 213 ? -23.142 1.622 -3.838 1.00 85.38 213 LYS A C 1
ATOM 1746 O O . LYS A 1 213 ? -23.522 2.350 -2.927 1.00 85.38 213 LYS A O 1
ATOM 1751 N N . GLY A 1 214 ? -23.378 1.923 -5.119 1.00 80.31 214 GLY A N 1
ATOM 1752 C CA . GLY A 1 214 ? -24.110 3.122 -5.543 1.00 80.31 214 GLY A CA 1
ATOM 1753 C C . GLY A 1 214 ? -23.302 4.416 -5.426 1.00 80.31 214 GLY A C 1
ATOM 1754 O O . GLY A 1 214 ? -23.885 5.503 -5.401 1.00 80.31 214 GLY A O 1
ATOM 1755 N N . ALA A 1 215 ? -21.973 4.320 -5.336 1.00 83.94 215 ALA A N 1
ATOM 1756 C CA . ALA A 1 215 ? -21.104 5.483 -5.334 1.00 83.94 215 ALA A CA 1
ATOM 1757 C C . ALA A 1 215 ? -21.240 6.282 -6.644 1.00 83.94 215 ALA A C 1
ATOM 1759 O O . ALA A 1 215 ? -21.461 5.736 -7.725 1.00 83.94 215 ALA A O 1
ATOM 1760 N N . ASN A 1 216 ? -21.133 7.608 -6.541 1.00 84.88 216 ASN A N 1
ATOM 1761 C CA . ASN A 1 216 ? -21.215 8.489 -7.700 1.00 84.88 216 ASN A CA 1
ATOM 1762 C C . ASN A 1 216 ? -19.829 8.612 -8.342 1.00 84.88 216 ASN A C 1
ATOM 1764 O O . ASN A 1 216 ? -18.923 9.200 -7.748 1.00 84.88 216 ASN A O 1
ATOM 1768 N N . GLN A 1 217 ? -19.694 8.113 -9.571 1.00 86.44 217 GLN A N 1
ATOM 1769 C CA . GLN A 1 217 ? -18.443 8.143 -10.324 1.00 86.44 217 GLN A CA 1
ATOM 1770 C C . GLN A 1 217 ? -17.834 9.549 -10.421 1.00 86.44 217 GLN A C 1
ATOM 1772 O O . GLN A 1 217 ? -16.622 9.683 -10.274 1.00 86.44 217 GLN A O 1
ATOM 1777 N N . SER A 1 218 ? -18.636 10.598 -10.627 1.00 87.31 218 SER A N 1
ATOM 1778 C CA . SER A 1 218 ? -18.127 11.975 -10.703 1.00 87.31 218 SER A CA 1
ATOM 1779 C C . SER A 1 218 ? -17.480 12.402 -9.388 1.00 87.31 218 SER A C 1
ATOM 1781 O O . SER A 1 218 ? -16.379 12.938 -9.398 1.00 87.31 218 SER A O 1
ATOM 1783 N N . LYS A 1 219 ? -18.096 12.053 -8.251 1.00 87.88 219 LYS A N 1
ATOM 1784 C CA . LYS A 1 219 ? -17.518 12.336 -6.929 1.00 87.88 219 LYS A CA 1
ATOM 1785 C C . LYS A 1 219 ? -16.212 11.586 -6.696 1.00 87.88 219 LYS A C 1
ATOM 1787 O O . LYS A 1 219 ? -15.331 12.119 -6.040 1.00 87.88 219 LYS A O 1
ATOM 1792 N N . ILE A 1 220 ? -16.082 10.362 -7.215 1.00 90.00 220 ILE A N 1
ATOM 1793 C CA . ILE A 1 220 ? -14.843 9.583 -7.072 1.00 90.00 220 ILE A CA 1
ATOM 1794 C C . ILE A 1 220 ? -13.713 10.186 -7.911 1.00 90.00 220 ILE A C 1
ATOM 1796 O O . ILE A 1 220 ? -12.569 10.223 -7.464 1.00 90.00 220 ILE A O 1
ATOM 1800 N N . LYS A 1 221 ? -14.032 10.705 -9.099 1.00 89.75 221 LYS A N 1
ATOM 1801 C CA . LYS A 1 221 ? -13.061 11.395 -9.960 1.00 89.75 221 LYS A CA 1
ATOM 1802 C C . LYS A 1 221 ? -12.555 12.713 -9.365 1.00 89.75 221 LYS A C 1
ATOM 1804 O O . LYS A 1 221 ? -11.457 13.143 -9.689 1.00 89.75 221 LYS A O 1
ATOM 1809 N N . GLU A 1 222 ? -13.344 13.339 -8.495 1.00 92.75 222 GLU A N 1
ATOM 1810 C CA . GLU A 1 222 ? -12.990 14.576 -7.787 1.00 92.75 222 GLU A CA 1
ATOM 1811 C C . GLU A 1 222 ? -12.122 14.340 -6.535 1.00 92.75 222 GLU A C 1
ATOM 1813 O O . GLU A 1 222 ? -11.680 15.306 -5.913 1.00 92.75 222 GLU A O 1
ATOM 1818 N N . LEU A 1 223 ? -11.869 13.082 -6.147 1.00 93.56 223 LEU A N 1
ATOM 1819 C CA . LEU A 1 223 ? -11.088 12.771 -4.948 1.00 93.56 223 LEU A CA 1
ATOM 1820 C C . LEU A 1 223 ? -9.616 13.128 -5.099 1.00 93.56 223 LEU A C 1
ATOM 1822 O O . LEU A 1 223 ? -9.013 13.033 -6.173 1.00 93.56 223 LEU A O 1
ATOM 1826 N N . ASN A 1 224 ? -9.008 13.481 -3.972 1.00 92.62 224 ASN A N 1
ATOM 1827 C CA . ASN A 1 224 ? -7.592 13.771 -3.917 1.00 92.62 224 ASN A CA 1
ATOM 1828 C C . ASN A 1 224 ? -6.793 12.500 -4.223 1.00 92.62 224 ASN A C 1
ATOM 1830 O O . ASN A 1 224 ? -7.018 11.438 -3.644 1.00 92.62 224 ASN A O 1
ATOM 1834 N N . GLY A 1 225 ? -5.843 12.614 -5.146 1.00 91.38 225 GLY A N 1
ATOM 1835 C CA . GLY A 1 225 ? -5.052 11.483 -5.618 1.00 91.38 225 GLY A CA 1
ATOM 1836 C C . GLY A 1 225 ? -5.715 10.640 -6.710 1.00 91.38 225 GLY A C 1
ATOM 1837 O O . GLY A 1 225 ? -5.082 9.700 -7.190 1.00 91.38 225 GLY A O 1
ATOM 1838 N N . PHE A 1 226 ? -6.946 10.964 -7.140 1.00 93.94 226 PHE A N 1
ATOM 1839 C CA . PHE A 1 226 ? -7.577 10.282 -8.276 1.00 93.94 226 PHE A CA 1
ATOM 1840 C C . PHE A 1 226 ? -6.753 10.444 -9.556 1.00 93.94 226 PHE A C 1
ATOM 1842 O O . PHE A 1 226 ? -6.562 9.473 -10.282 1.00 93.94 226 PHE A O 1
ATOM 1849 N N . MET A 1 227 ? -6.226 11.646 -9.813 1.00 93.25 227 MET A N 1
ATOM 1850 C CA . MET A 1 227 ? -5.389 11.903 -10.988 1.00 93.25 227 MET A CA 1
ATOM 1851 C C . MET A 1 227 ? -4.161 10.993 -11.010 1.00 93.25 227 MET A C 1
ATOM 1853 O O . MET A 1 227 ? -3.896 10.361 -12.021 1.00 93.25 227 MET A O 1
ATOM 1857 N N . GLU A 1 228 ? -3.444 10.846 -9.896 1.00 95.06 228 GLU A N 1
ATOM 1858 C CA . GLU A 1 228 ? -2.306 9.928 -9.821 1.00 95.06 228 GLU A CA 1
ATOM 1859 C C . GLU A 1 228 ? -2.712 8.457 -9.937 1.00 95.06 228 GLU A C 1
ATOM 1861 O O . GLU A 1 228 ? -1.988 7.675 -10.552 1.00 95.06 228 GLU A O 1
ATOM 1866 N N . TYR A 1 229 ? -3.867 8.072 -9.391 1.00 94.94 229 TYR A N 1
ATOM 1867 C CA . TYR A 1 229 ? -4.427 6.742 -9.618 1.00 94.94 229 TYR A CA 1
ATOM 1868 C C . TYR A 1 229 ? -4.715 6.503 -11.104 1.00 94.94 229 TYR A C 1
ATOM 1870 O O . TYR A 1 229 ? -4.355 5.455 -11.638 1.00 94.94 229 TYR A O 1
ATOM 1878 N N . ASP A 1 230 ? -5.296 7.475 -11.805 1.00 94.00 230 ASP A N 1
ATOM 1879 C CA . ASP A 1 230 ? -5.589 7.346 -13.229 1.00 94.00 230 ASP A CA 1
ATOM 1880 C C . ASP A 1 230 ? -4.317 7.345 -14.086 1.00 94.00 230 ASP A C 1
ATOM 1882 O O . ASP A 1 230 ? -4.163 6.480 -14.948 1.00 94.00 230 ASP A O 1
ATOM 1886 N N . THR A 1 231 ? -3.348 8.211 -13.773 1.00 94.88 231 THR A N 1
ATOM 1887 C CA . THR A 1 231 ? -2.015 8.219 -14.389 1.00 94.88 231 THR A CA 1
ATOM 1888 C C . THR A 1 231 ? -1.308 6.877 -14.213 1.00 94.88 231 THR A C 1
ATOM 1890 O O . THR A 1 231 ? -0.736 6.356 -15.168 1.00 94.88 231 THR A O 1
ATOM 1893 N N . LEU A 1 232 ? -1.369 6.271 -13.023 1.00 95.69 232 LEU A N 1
ATOM 1894 C CA . LEU A 1 232 ? -0.776 4.959 -12.748 1.00 95.69 232 LEU A CA 1
ATOM 1895 C C . LEU A 1 232 ? -1.350 3.868 -13.670 1.00 95.69 232 LEU A C 1
ATOM 1897 O O . LEU A 1 232 ? -0.589 3.087 -14.246 1.00 95.69 232 LEU A O 1
ATOM 1901 N N . TYR A 1 233 ? -2.669 3.850 -13.876 1.00 93.88 233 TYR A N 1
ATOM 1902 C CA . TYR A 1 233 ? -3.305 2.930 -14.825 1.00 93.88 233 TYR A CA 1
ATOM 1903 C C . TYR A 1 233 ? -3.000 3.277 -16.284 1.00 93.88 233 TYR A C 1
ATOM 1905 O O . TYR A 1 233 ? -2.781 2.370 -17.085 1.00 93.88 233 TYR A O 1
ATOM 1913 N N . ALA A 1 234 ? -2.950 4.561 -16.644 1.00 94.62 234 ALA A N 1
ATOM 1914 C CA . ALA A 1 234 ? -2.614 4.999 -17.997 1.00 94.62 234 ALA A CA 1
ATOM 1915 C C . ALA A 1 234 ? -1.186 4.578 -18.387 1.00 94.62 234 ALA A C 1
ATOM 1917 O O . ALA A 1 234 ? -0.988 4.013 -19.465 1.00 94.62 234 ALA A O 1
ATOM 1918 N N . ILE A 1 235 ? -0.215 4.739 -17.478 1.00 95.56 235 ILE A N 1
ATOM 1919 C CA . ILE A 1 235 ? 1.150 4.214 -17.628 1.00 95.56 235 ILE A CA 1
ATOM 1920 C C . ILE A 1 235 ? 1.106 2.699 -17.843 1.00 95.56 235 ILE A C 1
ATOM 1922 O O . ILE A 1 235 ? 1.666 2.191 -18.814 1.00 95.56 235 ILE A O 1
ATOM 1926 N N . TRP A 1 236 ? 0.430 1.964 -16.957 1.00 95.75 236 TRP A N 1
ATOM 1927 C CA . TRP A 1 236 ? 0.390 0.502 -17.015 1.00 95.75 236 TRP A CA 1
ATOM 1928 C C . TRP A 1 236 ? -0.228 -0.018 -18.316 1.00 95.75 236 TRP A C 1
ATOM 1930 O O . TRP A 1 236 ? 0.330 -0.918 -18.950 1.00 95.75 236 TRP A O 1
ATOM 1940 N N . HIS A 1 237 ? -1.333 0.584 -18.761 1.00 93.88 237 HIS A N 1
ATOM 1941 C CA . HIS A 1 237 ? -1.962 0.272 -20.040 1.00 93.88 237 HIS A CA 1
ATOM 1942 C C . HIS A 1 237 ? -1.051 0.594 -21.221 1.00 93.88 237 HIS A C 1
ATOM 1944 O O . HIS A 1 237 ? -0.963 -0.215 -22.144 1.00 93.88 237 HIS A O 1
ATOM 1950 N N . PHE A 1 238 ? -0.348 1.727 -21.198 1.00 95.44 238 PHE A N 1
ATOM 1951 C CA . PHE A 1 238 ? 0.568 2.081 -22.275 1.00 95.44 238 PHE A CA 1
ATOM 1952 C C . PHE A 1 238 ? 1.725 1.083 -22.389 1.00 95.44 238 PHE A C 1
ATOM 1954 O O . PHE A 1 238 ? 1.973 0.566 -23.481 1.00 95.44 238 PHE A O 1
ATOM 1961 N N . ILE A 1 239 ? 2.353 0.721 -21.264 1.00 94.81 239 ILE A N 1
ATOM 1962 C CA . ILE A 1 239 ? 3.419 -0.291 -21.232 1.00 94.81 239 ILE A CA 1
ATOM 1963 C C . ILE A 1 239 ? 2.901 -1.650 -21.730 1.00 94.81 239 ILE A C 1
ATOM 1965 O O . ILE A 1 239 ? 3.572 -2.324 -22.514 1.00 94.81 239 ILE A O 1
ATOM 1969 N N . LYS A 1 240 ? 1.693 -2.045 -21.311 1.00 93.44 240 LYS A N 1
ATOM 1970 C CA . LYS A 1 240 ? 1.073 -3.327 -21.675 1.00 93.44 240 LYS A CA 1
ATOM 1971 C C . LYS A 1 240 ? 0.687 -3.405 -23.154 1.00 93.44 240 LYS A C 1
ATOM 1973 O O . LYS A 1 240 ? 0.882 -4.445 -23.777 1.00 93.44 240 LYS A O 1
ATOM 1978 N N . HIS A 1 241 ? 0.115 -2.340 -23.713 1.00 93.31 241 HIS A N 1
ATOM 1979 C CA . HIS A 1 241 ? -0.541 -2.391 -25.021 1.00 93.31 241 HIS A CA 1
ATOM 1980 C C . HIS A 1 241 ? 0.272 -1.793 -26.171 1.00 93.31 241 HIS A C 1
ATOM 1982 O O . HIS A 1 241 ? -0.007 -2.151 -27.311 1.00 93.31 241 HIS A O 1
ATOM 1988 N N . ASN A 1 242 ? 1.272 -0.936 -25.910 1.00 92.88 242 ASN A N 1
ATOM 1989 C CA . ASN A 1 242 ? 2.134 -0.338 -26.946 1.00 92.88 242 ASN A CA 1
ATOM 1990 C C . ASN A 1 242 ? 1.309 0.231 -28.121 1.00 92.88 242 ASN A C 1
ATOM 1992 O O . ASN A 1 242 ? 1.573 -0.022 -29.301 1.00 92.88 242 ASN A O 1
ATOM 1996 N N . SER A 1 243 ? 0.235 0.948 -27.780 1.00 93.88 243 SER A N 1
ATOM 1997 C CA . SER A 1 243 ? -0.738 1.466 -28.738 1.00 93.88 243 SER A CA 1
ATOM 1998 C C . SER A 1 243 ? -0.764 2.988 -28.725 1.00 93.88 243 SER A C 1
ATOM 2000 O O . SER A 1 243 ? -0.525 3.619 -27.690 1.00 93.88 243 SER A O 1
ATOM 2002 N N . LYS A 1 244 ? -1.087 3.587 -29.876 1.00 92.69 244 LYS A N 1
ATOM 2003 C CA . LYS A 1 244 ? -1.167 5.044 -29.991 1.00 92.69 244 LYS A CA 1
ATOM 2004 C C . LYS A 1 244 ? -2.268 5.621 -29.099 1.00 92.69 244 LYS A C 1
ATOM 2006 O O . LYS A 1 244 ? -2.024 6.604 -28.421 1.00 92.69 244 LYS A O 1
ATOM 2011 N N . SER A 1 245 ? -3.421 4.958 -29.003 1.00 92.75 245 SER A N 1
ATOM 2012 C CA . SER A 1 245 ? -4.515 5.411 -28.136 1.00 92.75 245 SER A CA 1
ATOM 2013 C C . SER A 1 245 ? -4.100 5.488 -26.668 1.00 92.75 245 SER A C 1
ATOM 2015 O O . SER A 1 245 ? -4.397 6.470 -26.004 1.00 92.75 245 SER A O 1
ATOM 2017 N N . THR A 1 246 ? -3.363 4.492 -26.161 1.00 92.88 246 THR A N 1
ATOM 2018 C CA . THR A 1 246 ? -2.859 4.528 -24.777 1.00 92.88 246 THR A CA 1
ATOM 2019 C C . THR A 1 246 ? -1.791 5.601 -24.558 1.00 92.88 246 THR A C 1
ATOM 2021 O O . THR A 1 246 ? -1.704 6.139 -23.459 1.00 92.88 246 THR A O 1
ATOM 2024 N N . TYR A 1 247 ? -1.001 5.927 -25.587 1.00 93.88 247 TYR A N 1
ATOM 2025 C CA . TYR A 1 247 ? -0.056 7.044 -25.536 1.00 93.88 247 TYR A CA 1
ATOM 2026 C C . TYR A 1 247 ? -0.782 8.394 -25.524 1.00 93.88 247 TYR A C 1
ATOM 2028 O O . TYR A 1 247 ? -0.473 9.231 -24.686 1.00 93.88 247 TYR A O 1
ATOM 2036 N N . ASP A 1 248 ? -1.769 8.583 -26.403 1.00 92.44 248 ASP A N 1
ATOM 2037 C CA . ASP A 1 248 ? -2.550 9.819 -26.499 1.00 92.44 248 ASP A CA 1
ATOM 2038 C C . ASP A 1 248 ? -3.305 10.085 -25.180 1.00 92.44 248 ASP A C 1
ATOM 2040 O O . ASP A 1 248 ? -3.263 11.195 -24.658 1.00 92.44 248 ASP A O 1
ATOM 2044 N N . THR A 1 249 ? -3.884 9.051 -24.554 1.00 93.25 249 THR A N 1
ATOM 2045 C CA . THR A 1 249 ? -4.467 9.163 -23.203 1.00 93.25 249 THR A CA 1
ATOM 2046 C C . THR A 1 249 ? -3.433 9.592 -22.160 1.00 93.25 249 THR A C 1
ATOM 2048 O O . THR A 1 249 ? -3.717 10.435 -21.313 1.00 93.25 249 THR A O 1
ATOM 2051 N N . LEU A 1 250 ? -2.219 9.034 -22.204 1.00 92.94 250 LEU A N 1
ATOM 2052 C CA . LEU A 1 250 ? -1.169 9.413 -21.260 1.00 92.94 250 LEU A CA 1
ATOM 2053 C C . LEU A 1 250 ? -0.694 10.855 -21.475 1.00 92.94 250 LEU A C 1
ATOM 2055 O O . LEU A 1 250 ? -0.434 11.564 -20.508 1.00 92.94 250 LEU A O 1
ATOM 2059 N N . LEU A 1 251 ? -0.624 11.291 -22.733 1.00 92.25 251 LEU A N 1
ATOM 2060 C CA . LEU A 1 251 ? -0.286 12.655 -23.125 1.00 92.25 251 LEU A CA 1
ATOM 2061 C C . LEU A 1 251 ? -1.316 13.674 -22.619 1.00 92.25 251 LEU A C 1
ATOM 2063 O O . LEU A 1 251 ? -0.936 14.773 -22.224 1.00 92.25 251 LEU A O 1
ATOM 2067 N N . GLU A 1 252 ? -2.600 13.318 -22.620 1.00 92.06 252 GLU A N 1
ATOM 2068 C CA . GLU A 1 252 ? -3.675 14.169 -22.102 1.00 92.06 252 GLU A CA 1
ATOM 2069 C C . GLU A 1 252 ? -3.651 14.277 -20.571 1.00 92.06 252 GLU A C 1
ATOM 2071 O O . GLU A 1 252 ? -3.853 15.362 -20.027 1.00 92.06 252 GLU A O 1
ATOM 2076 N N . ILE A 1 253 ? -3.404 13.163 -19.874 1.00 91.19 253 ILE A N 1
ATOM 2077 C CA . ILE A 1 253 ? -3.503 13.090 -18.408 1.00 91.19 253 ILE A CA 1
ATOM 2078 C C . ILE A 1 253 ? -2.221 13.580 -17.721 1.00 91.19 253 ILE A C 1
ATOM 2080 O O . ILE A 1 253 ? -2.294 14.291 -16.719 1.00 91.19 253 ILE A O 1
ATOM 2084 N N . ALA A 1 254 ? -1.055 13.168 -18.223 1.00 91.50 254 ALA A N 1
ATOM 2085 C CA . ALA A 1 254 ? 0.241 13.392 -17.587 1.00 91.50 254 ALA A CA 1
ATOM 2086 C C . ALA A 1 254 ? 1.360 13.565 -18.636 1.00 91.50 254 ALA A C 1
ATOM 2088 O O . ALA A 1 254 ? 2.222 12.697 -18.790 1.00 91.50 254 ALA A O 1
ATOM 2089 N N . PRO A 1 255 ? 1.393 14.676 -19.392 1.00 90.44 255 PRO A N 1
ATOM 2090 C CA . PRO A 1 255 ? 2.438 14.910 -20.389 1.00 90.44 255 PRO A CA 1
ATOM 2091 C C . PRO A 1 255 ? 3.841 15.049 -19.774 1.00 90.44 255 PRO A C 1
ATOM 2093 O O . PRO A 1 255 ? 4.841 14.814 -20.449 1.00 90.44 255 PRO A O 1
ATOM 2096 N N . GLU A 1 256 ? 3.946 15.426 -18.498 1.00 89.81 256 GLU A N 1
ATOM 2097 C CA . GLU A 1 256 ? 5.215 15.690 -17.816 1.00 89.81 256 GLU A CA 1
ATOM 2098 C C . GLU A 1 256 ? 6.071 14.442 -17.580 1.00 89.81 256 GLU A C 1
ATOM 2100 O O . GLU A 1 256 ? 7.281 14.557 -17.381 1.00 89.81 256 GLU A O 1
ATOM 2105 N N . ILE A 1 257 ? 5.456 13.256 -17.600 1.00 91.12 257 ILE A N 1
ATOM 2106 C CA . ILE A 1 257 ? 6.168 11.988 -17.415 1.00 91.12 257 ILE A CA 1
ATOM 2107 C C . ILE A 1 257 ? 6.675 11.409 -18.738 1.00 91.12 257 ILE A C 1
ATOM 2109 O O . ILE A 1 257 ? 7.309 10.357 -18.735 1.00 91.12 257 ILE A O 1
ATOM 2113 N N . LEU A 1 258 ? 6.371 12.048 -19.869 1.00 92.19 258 LEU A N 1
ATOM 2114 C CA . LEU A 1 258 ? 6.814 11.601 -21.183 1.00 92.19 258 LEU A CA 1
ATOM 2115 C C . LEU A 1 258 ? 8.214 12.137 -21.498 1.00 92.19 258 LEU A C 1
ATOM 2117 O O . LEU A 1 258 ? 8.599 13.241 -21.108 1.00 92.19 258 LEU A O 1
ATOM 2121 N N . VAL A 1 259 ? 8.992 11.337 -22.224 1.00 88.69 259 VAL A N 1
ATOM 2122 C CA . VAL A 1 259 ? 10.354 11.702 -22.629 1.00 88.69 259 VAL A CA 1
ATOM 2123 C C . VAL A 1 259 ? 10.315 12.843 -23.649 1.00 88.69 259 VAL A C 1
ATOM 2125 O O . VAL A 1 259 ? 9.572 12.809 -24.634 1.00 88.69 259 VAL A O 1
ATOM 2128 N N . LYS A 1 260 ? 11.152 13.857 -23.419 1.00 86.31 260 LYS A N 1
ATOM 2129 C CA . LYS A 1 260 ? 11.361 14.981 -24.338 1.00 86.31 260 LYS A CA 1
ATOM 2130 C C . LYS A 1 260 ? 12.359 14.610 -25.437 1.00 86.31 260 LYS A C 1
ATOM 2132 O O . LYS A 1 260 ? 13.267 13.811 -25.217 1.00 86.31 260 LYS A O 1
ATOM 2137 N N . ASP A 1 261 ? 12.189 15.191 -26.616 1.00 77.81 261 ASP A N 1
ATOM 2138 C CA . ASP A 1 261 ? 13.083 15.017 -27.756 1.00 77.81 261 ASP A CA 1
ATOM 2139 C C . ASP A 1 261 ? 14.449 15.653 -27.453 1.00 77.81 261 ASP A C 1
ATOM 2141 O O . ASP A 1 261 ? 14.541 16.825 -27.093 1.00 77.81 261 ASP A O 1
ATOM 2145 N N . ALA A 1 262 ? 15.524 14.881 -27.619 1.00 70.38 262 ALA A N 1
ATOM 2146 C CA . ALA A 1 262 ? 16.890 15.325 -27.344 1.00 70.38 262 ALA A CA 1
ATOM 2147 C C . ALA A 1 262 ? 17.374 16.446 -28.283 1.00 70.38 262 ALA A C 1
ATOM 2149 O O . ALA A 1 262 ? 18.312 17.168 -27.951 1.00 70.38 262 ALA A O 1
ATOM 2150 N N . THR A 1 263 ? 16.764 16.584 -29.464 1.00 70.25 263 THR A N 1
ATOM 2151 C CA . THR A 1 263 ? 17.102 17.642 -30.430 1.00 70.25 263 THR A CA 1
ATOM 2152 C C . THR A 1 263 ? 16.355 18.943 -30.163 1.00 70.25 263 THR A C 1
ATOM 2154 O O . THR A 1 263 ? 16.831 20.017 -30.528 1.00 70.25 263 THR A O 1
ATOM 2157 N N . ASN A 1 264 ? 15.202 18.859 -29.500 1.00 69.81 264 ASN A N 1
ATOM 2158 C CA . ASN A 1 264 ? 14.401 20.004 -29.112 1.00 69.81 264 ASN A CA 1
ATOM 2159 C C . ASN A 1 264 ? 13.746 19.725 -27.756 1.00 69.81 264 ASN A C 1
ATOM 2161 O O . ASN A 1 264 ? 12.659 19.152 -27.689 1.00 69.81 264 ASN A O 1
ATOM 2165 N N . ASN A 1 265 ? 14.403 20.187 -26.688 1.00 65.94 265 ASN A N 1
ATOM 2166 C CA . ASN A 1 265 ? 13.996 19.999 -25.291 1.00 65.94 265 ASN A CA 1
ATOM 2167 C C . ASN A 1 265 ? 12.616 20.599 -24.935 1.00 65.94 265 ASN A C 1
ATOM 2169 O O . ASN A 1 265 ? 12.188 20.511 -23.782 1.00 65.94 265 ASN A O 1
ATOM 2173 N N . GLU A 1 266 ? 11.917 21.221 -25.884 1.00 69.06 266 GLU A N 1
ATOM 2174 C CA . GLU A 1 266 ? 10.540 21.696 -25.727 1.00 69.06 266 GLU A CA 1
ATOM 2175 C C . GLU A 1 266 ? 9.501 20.723 -26.306 1.00 69.06 266 GLU A C 1
ATOM 2177 O O . GLU A 1 266 ? 8.335 20.773 -25.918 1.00 69.06 266 GLU A O 1
ATOM 2182 N N . LYS A 1 267 ? 9.899 19.805 -27.198 1.00 79.38 267 LYS A N 1
ATOM 2183 C CA . LYS A 1 267 ? 8.989 18.885 -27.889 1.00 79.38 267 LYS A CA 1
ATOM 2184 C C . LYS A 1 267 ? 9.036 17.488 -27.274 1.00 79.38 267 LYS A C 1
ATOM 2186 O O . LYS A 1 267 ? 10.102 16.981 -26.948 1.00 79.38 267 LYS A O 1
ATOM 2191 N N . LEU A 1 268 ? 7.880 16.841 -27.137 1.00 82.88 268 LEU A N 1
ATOM 2192 C CA . LEU A 1 268 ? 7.798 15.445 -26.702 1.00 82.88 268 LEU A CA 1
ATOM 2193 C C . LEU A 1 268 ? 8.212 14.486 -27.822 1.00 82.88 268 LEU A C 1
ATOM 2195 O O . LEU A 1 268 ? 7.973 14.750 -29.005 1.00 82.88 268 LEU A O 1
ATOM 2199 N N . LEU A 1 269 ? 8.815 13.361 -27.437 1.00 81.44 269 LEU A N 1
ATOM 2200 C CA . LEU A 1 269 ? 9.188 12.307 -28.370 1.00 81.44 269 LEU A CA 1
ATOM 2201 C C . LEU A 1 269 ? 7.925 11.735 -29.031 1.00 81.44 269 LEU A C 1
ATOM 2203 O O . LEU A 1 269 ? 7.019 11.259 -28.348 1.00 81.44 269 LEU A O 1
ATOM 2207 N N . ASN A 1 270 ? 7.864 11.783 -30.362 1.00 83.62 270 ASN A N 1
ATOM 2208 C CA . ASN A 1 270 ? 6.684 11.356 -31.110 1.00 83.62 270 ASN A CA 1
ATOM 2209 C C . ASN A 1 270 ? 6.563 9.827 -31.125 1.00 83.62 270 ASN A C 1
ATOM 2211 O O . ASN A 1 270 ? 7.369 9.151 -31.770 1.00 83.62 270 ASN A O 1
ATOM 2215 N N . TYR A 1 271 ? 5.544 9.299 -30.450 1.00 89.38 271 TYR A N 1
ATOM 2216 C CA . TYR A 1 271 ? 5.291 7.866 -30.385 1.00 89.38 271 TYR A CA 1
ATOM 2217 C C . TYR A 1 271 ? 4.860 7.282 -31.731 1.00 89.38 271 TYR A C 1
ATOM 2219 O O . TYR A 1 271 ? 3.926 7.767 -32.376 1.00 89.38 271 TYR A O 1
ATOM 2227 N N . LYS A 1 272 ? 5.512 6.188 -32.137 1.00 90.38 272 LYS A N 1
ATOM 2228 C CA . LYS A 1 272 ? 5.083 5.369 -33.274 1.00 90.38 272 LYS A CA 1
ATOM 2229 C C . LYS A 1 272 ? 4.439 4.090 -32.766 1.00 90.38 272 LYS A C 1
ATOM 2231 O O . LYS A 1 272 ? 4.958 3.421 -31.880 1.00 90.38 272 LYS A O 1
ATOM 2236 N N . GLN A 1 273 ? 3.295 3.747 -33.346 1.00 89.38 273 GLN A N 1
ATOM 2237 C CA . GLN A 1 273 ? 2.533 2.575 -32.933 1.00 89.38 273 GLN A CA 1
ATOM 2238 C C . GLN A 1 273 ? 3.360 1.290 -33.057 1.00 89.38 273 GLN A C 1
ATOM 2240 O O . GLN A 1 273 ? 3.934 1.024 -34.111 1.00 89.38 273 GLN A O 1
ATOM 2245 N N . GLY A 1 274 ? 3.373 0.493 -31.987 1.00 86.06 274 GLY A N 1
ATOM 2246 C CA . GLY A 1 274 ? 4.165 -0.732 -31.897 1.00 86.06 274 GLY A CA 1
ATOM 2247 C C . GLY A 1 274 ? 5.586 -0.522 -31.375 1.00 86.06 274 GLY A C 1
ATOM 2248 O O . GLY A 1 274 ? 6.234 -1.507 -31.021 1.00 86.06 274 GLY A O 1
ATOM 2249 N N . ASP A 1 275 ? 6.061 0.724 -31.255 1.00 91.38 275 ASP A N 1
ATOM 2250 C CA . ASP A 1 275 ? 7.305 0.983 -30.540 1.00 91.38 275 ASP A CA 1
ATOM 2251 C C . ASP A 1 275 ? 7.134 0.640 -29.061 1.00 91.38 275 ASP A C 1
ATOM 2253 O O . ASP A 1 275 ? 6.060 0.817 -28.471 1.00 91.38 275 ASP A O 1
ATOM 2257 N N . LEU A 1 276 ? 8.226 0.179 -28.455 1.00 91.69 276 LEU A N 1
ATOM 2258 C CA . LEU A 1 276 ? 8.229 -0.219 -27.059 1.00 91.69 276 LEU A CA 1
ATOM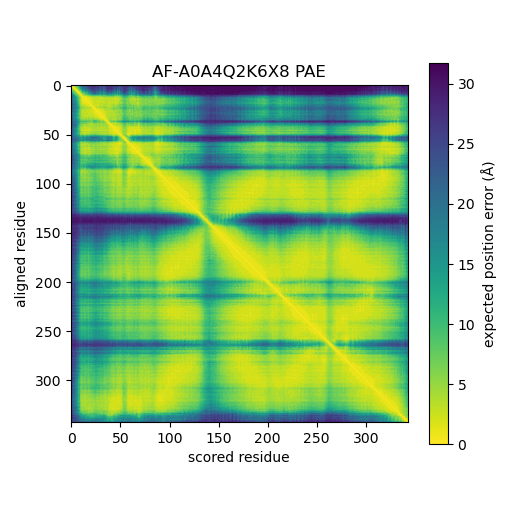 2259 C C . LEU A 1 276 ? 8.024 1.007 -26.155 1.00 91.69 276 LEU A C 1
ATOM 2261 O O . LEU A 1 276 ? 8.885 1.884 -26.061 1.00 91.69 276 LEU A O 1
ATOM 2265 N N . ALA A 1 277 ? 6.890 1.033 -25.460 1.00 93.62 277 ALA A N 1
ATOM 2266 C CA . ALA A 1 277 ? 6.401 2.159 -24.669 1.00 93.62 277 ALA A CA 1
ATOM 2267 C C . ALA A 1 277 ? 7.363 2.607 -23.556 1.00 93.62 277 ALA A C 1
ATOM 2269 O O . ALA A 1 277 ? 7.408 3.789 -23.223 1.00 93.62 277 ALA A O 1
ATOM 2270 N N . ILE A 1 278 ? 8.187 1.699 -23.017 1.00 93.56 278 ILE A N 1
ATOM 2271 C CA . ILE A 1 278 ? 9.127 2.014 -21.927 1.00 93.56 278 ILE A CA 1
ATOM 2272 C C . ILE A 1 278 ? 10.152 3.091 -22.306 1.00 93.56 278 ILE A C 1
ATOM 2274 O O . ILE A 1 278 ? 10.686 3.746 -21.422 1.00 93.56 278 ILE A O 1
ATOM 2278 N N . TYR A 1 279 ? 10.434 3.283 -23.601 1.00 92.19 279 TYR A N 1
ATOM 2279 C CA . TYR A 1 279 ? 11.355 4.323 -24.076 1.00 92.19 279 TYR A CA 1
ATOM 2280 C C . TYR A 1 279 ? 10.729 5.720 -24.128 1.00 92.19 279 TYR A C 1
ATOM 2282 O O . TYR A 1 279 ? 11.443 6.702 -24.308 1.00 92.19 279 TYR A O 1
ATOM 2290 N N . TYR A 1 280 ? 9.409 5.810 -23.979 1.00 92.94 280 TYR A N 1
ATOM 2291 C CA . TYR A 1 280 ? 8.647 7.054 -24.062 1.00 92.94 280 TYR A CA 1
ATOM 2292 C C . TYR A 1 280 ? 8.239 7.586 -22.687 1.00 92.94 280 TYR A C 1
ATOM 2294 O O . TYR A 1 280 ? 7.731 8.702 -22.600 1.00 92.94 280 TYR A O 1
ATOM 2302 N N . ILE A 1 281 ? 8.483 6.819 -21.620 1.00 92.94 281 ILE A N 1
ATOM 2303 C CA . ILE A 1 281 ? 8.179 7.188 -20.237 1.00 92.94 281 ILE A CA 1
ATOM 2304 C C . ILE A 1 281 ? 9.480 7.529 -19.513 1.00 92.94 281 ILE A C 1
ATOM 2306 O O . ILE A 1 281 ? 10.438 6.755 -19.509 1.00 92.94 281 ILE A O 1
ATOM 2310 N N . ASN A 1 282 ? 9.498 8.683 -18.859 1.00 91.94 282 ASN A N 1
ATOM 2311 C CA . ASN A 1 282 ? 10.562 9.097 -17.967 1.00 91.94 282 ASN A CA 1
ATOM 2312 C C . ASN A 1 282 ? 10.345 8.468 -16.585 1.00 91.94 282 ASN A C 1
ATOM 2314 O O . ASN A 1 282 ? 9.745 9.067 -15.691 1.00 91.94 282 ASN A O 1
ATOM 2318 N N . PHE A 1 283 ? 10.794 7.225 -16.426 1.00 91.88 283 PHE A N 1
ATOM 2319 C CA . PHE A 1 283 ? 10.771 6.563 -15.129 1.00 91.88 283 PHE A CA 1
ATOM 2320 C C . PHE A 1 283 ? 11.760 7.231 -14.179 1.00 91.88 283 PHE A C 1
ATOM 2322 O O . PHE A 1 283 ? 12.942 7.338 -14.487 1.00 91.88 283 PHE A O 1
ATOM 2329 N N . THR A 1 284 ? 11.275 7.644 -13.010 1.00 92.06 284 THR A N 1
ATOM 2330 C CA . THR A 1 284 ? 12.115 8.160 -11.929 1.00 92.06 284 THR A CA 1
ATOM 2331 C C . THR A 1 284 ? 11.654 7.604 -10.585 1.00 92.06 284 THR A C 1
ATOM 2333 O O . THR A 1 284 ? 10.546 7.075 -10.454 1.00 92.06 284 THR A O 1
ATOM 2336 N N . ASN A 1 285 ? 12.512 7.705 -9.567 1.00 92.56 285 ASN A N 1
ATOM 2337 C CA . ASN A 1 285 ? 12.139 7.319 -8.207 1.00 92.56 285 ASN A CA 1
ATOM 2338 C C . ASN A 1 285 ? 10.997 8.201 -7.677 1.00 92.56 285 ASN A C 1
ATOM 2340 O O . ASN A 1 285 ? 10.035 7.709 -7.092 1.00 92.56 285 ASN A O 1
ATOM 2344 N N . GLU A 1 286 ? 11.084 9.502 -7.951 1.00 93.44 286 GLU A N 1
ATOM 2345 C CA . GLU A 1 286 ? 10.109 10.503 -7.529 1.00 93.44 286 GLU A CA 1
ATOM 2346 C C . GLU A 1 286 ? 8.729 10.222 -8.127 1.00 93.44 286 GLU A C 1
ATOM 2348 O O . GLU A 1 286 ? 7.721 10.429 -7.453 1.00 93.44 286 GLU A O 1
ATOM 2353 N N . LEU A 1 287 ? 8.667 9.714 -9.365 1.00 94.00 287 LEU A N 1
ATOM 2354 C CA . LEU A 1 287 ? 7.411 9.319 -9.997 1.00 94.00 287 LEU A CA 1
ATOM 2355 C C . LEU A 1 287 ? 6.719 8.206 -9.200 1.00 94.00 287 LEU A C 1
ATOM 2357 O O . LEU A 1 287 ? 5.548 8.346 -8.852 1.00 94.00 287 LEU A O 1
ATOM 2361 N N . ILE A 1 288 ? 7.433 7.124 -8.880 1.00 94.31 288 ILE A N 1
ATOM 2362 C CA . ILE A 1 288 ? 6.871 5.985 -8.136 1.00 94.31 288 ILE A CA 1
ATOM 2363 C C . ILE A 1 288 ? 6.401 6.426 -6.748 1.00 94.31 288 ILE A C 1
ATOM 2365 O O . ILE A 1 288 ? 5.272 6.130 -6.350 1.00 94.31 288 ILE A O 1
ATOM 2369 N N . GLU A 1 289 ? 7.230 7.181 -6.027 1.00 94.12 289 GLU A N 1
ATOM 2370 C CA . GLU A 1 289 ? 6.884 7.679 -4.695 1.00 94.12 289 GLU A CA 1
ATOM 2371 C C . GLU A 1 289 ? 5.677 8.626 -4.732 1.00 94.12 289 GLU A C 1
ATOM 2373 O O . GLU A 1 289 ? 4.763 8.487 -3.913 1.00 94.12 289 GLU A O 1
ATOM 2378 N N . LYS A 1 290 ? 5.623 9.552 -5.702 1.00 94.94 290 LYS A N 1
ATOM 2379 C CA . LYS A 1 290 ? 4.484 10.463 -5.902 1.00 94.94 290 LYS A CA 1
ATOM 2380 C C . LYS A 1 290 ? 3.197 9.678 -6.135 1.00 94.94 290 LYS A C 1
ATOM 2382 O O . LYS A 1 290 ? 2.209 9.934 -5.443 1.00 94.94 290 LYS A O 1
ATOM 2387 N N . LEU A 1 291 ? 3.215 8.725 -7.072 1.00 95.81 291 LEU A N 1
ATOM 2388 C CA . LEU A 1 291 ? 2.046 7.916 -7.412 1.00 95.81 291 LEU A CA 1
ATOM 2389 C C . LEU A 1 291 ? 1.566 7.123 -6.194 1.00 95.81 291 LEU A C 1
ATOM 2391 O O . LEU A 1 291 ? 0.417 7.265 -5.794 1.00 95.81 291 LEU A O 1
ATOM 2395 N N . LEU A 1 292 ? 2.442 6.362 -5.534 1.00 95.38 292 LEU A N 1
ATOM 2396 C CA . LEU A 1 292 ? 2.058 5.547 -4.378 1.00 95.38 292 LEU A CA 1
ATOM 2397 C C . LEU A 1 292 ? 1.558 6.390 -3.193 1.00 95.38 292 LEU A C 1
ATOM 2399 O O . LEU A 1 292 ? 0.653 5.966 -2.476 1.00 95.38 292 LEU A O 1
ATOM 2403 N N . ASN A 1 293 ? 2.126 7.578 -2.955 1.00 94.25 293 ASN A N 1
ATOM 2404 C CA . ASN A 1 293 ? 1.647 8.494 -1.913 1.00 94.25 293 ASN A CA 1
ATOM 2405 C C . ASN A 1 293 ? 0.224 8.972 -2.188 1.00 94.25 293 ASN A C 1
ATOM 2407 O O . ASN A 1 293 ? -0.639 8.857 -1.320 1.00 94.25 293 ASN A O 1
ATOM 2411 N N . ARG A 1 294 ? -0.029 9.450 -3.404 1.00 95.44 294 ARG A N 1
ATOM 2412 C CA . ARG A 1 294 ? -1.330 9.999 -3.792 1.00 95.44 294 ARG A CA 1
ATOM 2413 C C . ARG A 1 294 ? -2.397 8.921 -3.944 1.00 95.44 294 ARG A C 1
ATOM 2415 O O . ARG A 1 294 ? -3.515 9.116 -3.483 1.00 95.44 294 ARG A O 1
ATOM 2422 N N . VAL A 1 295 ? -2.037 7.754 -4.474 1.00 96.00 295 VAL A N 1
ATOM 2423 C CA . VAL A 1 295 ? -2.930 6.590 -4.562 1.00 96.00 295 VAL A CA 1
ATOM 2424 C C . VAL A 1 295 ? -3.356 6.107 -3.173 1.00 96.00 295 VAL A C 1
ATOM 2426 O O . VAL A 1 295 ? -4.517 5.766 -2.974 1.00 96.00 295 VAL A O 1
ATOM 2429 N N . GLN A 1 296 ? -2.461 6.132 -2.181 1.00 94.50 296 GLN A N 1
ATOM 2430 C CA . GLN A 1 296 ? -2.830 5.800 -0.801 1.00 94.50 296 GLN A CA 1
ATOM 2431 C C . GLN A 1 296 ? -3.886 6.767 -0.247 1.00 94.50 296 GLN A C 1
ATOM 2433 O O . GLN A 1 296 ? -4.875 6.327 0.338 1.00 94.50 296 GLN A O 1
ATOM 2438 N N . THR A 1 297 ? -3.707 8.075 -0.469 1.00 94.88 297 THR A N 1
ATOM 2439 C CA . THR A 1 297 ? -4.695 9.101 -0.094 1.00 94.88 297 THR A CA 1
ATOM 2440 C C . THR A 1 297 ? -6.030 8.879 -0.800 1.00 94.88 297 THR A C 1
ATOM 2442 O O . THR A 1 297 ? -7.073 8.907 -0.149 1.00 94.88 297 THR A O 1
ATOM 2445 N N . PHE A 1 298 ? -5.993 8.570 -2.097 1.00 96.31 298 PHE A N 1
ATOM 2446 C CA . PHE A 1 298 ? -7.181 8.269 -2.886 1.00 96.31 298 PHE A CA 1
ATOM 2447 C C . PHE A 1 298 ? -7.999 7.121 -2.286 1.00 96.31 298 PHE A C 1
ATOM 2449 O O . PHE A 1 298 ? -9.203 7.266 -2.086 1.00 96.31 298 PHE A O 1
ATOM 2456 N N . PHE A 1 299 ? -7.364 5.997 -1.938 1.00 95.94 299 PHE A N 1
ATOM 2457 C CA . PHE A 1 299 ? -8.087 4.858 -1.363 1.00 95.94 299 PHE A CA 1
ATOM 2458 C C . PHE A 1 299 ? -8.668 5.148 0.024 1.00 95.94 299 PHE A C 1
ATOM 2460 O O . PHE A 1 299 ? -9.751 4.653 0.342 1.00 95.94 299 PHE A O 1
ATOM 2467 N N . VAL A 1 300 ? -8.003 5.978 0.833 1.00 94.44 300 VAL A N 1
ATOM 2468 C CA . VAL A 1 300 ? -8.548 6.441 2.118 1.00 94.44 300 VAL A CA 1
ATOM 2469 C C . VAL A 1 300 ? -9.830 7.255 1.908 1.00 94.44 300 VAL A C 1
ATOM 2471 O O . VAL A 1 300 ? -10.849 6.976 2.544 1.00 94.44 300 VAL A O 1
ATOM 2474 N N . GLU A 1 301 ? -9.818 8.221 0.987 1.00 94.38 301 GLU A N 1
ATOM 2475 C CA . GLU A 1 301 ? -11.000 9.037 0.676 1.00 94.38 301 GLU A CA 1
ATOM 2476 C C . GLU A 1 301 ? -12.117 8.218 0.016 1.00 94.38 301 GLU A C 1
ATOM 2478 O O . GLU A 1 301 ? -13.294 8.375 0.354 1.00 94.38 301 GLU A O 1
ATOM 2483 N N . TYR A 1 302 ? -11.753 7.287 -0.865 1.00 94.94 302 TYR A N 1
ATOM 2484 C CA . TYR A 1 302 ? -12.684 6.352 -1.483 1.00 94.94 302 TYR A CA 1
ATOM 2485 C C . TYR A 1 302 ? -13.413 5.518 -0.422 1.00 94.94 302 TYR A C 1
ATOM 2487 O O . TYR A 1 302 ? -14.643 5.445 -0.431 1.00 94.94 302 TYR A O 1
ATOM 2495 N N . CYS A 1 303 ? -12.688 4.941 0.543 1.00 94.88 303 CYS A N 1
ATOM 2496 C CA . CYS A 1 303 ? -13.302 4.120 1.587 1.00 94.88 303 CYS A CA 1
ATOM 2497 C C . CYS A 1 303 ? -14.250 4.921 2.486 1.00 94.88 303 CYS A C 1
ATOM 2499 O O . CYS A 1 303 ? -15.288 4.405 2.907 1.00 94.88 303 CYS A O 1
ATOM 2501 N N . LYS A 1 304 ? -13.955 6.204 2.711 1.00 93.44 304 LYS A N 1
ATOM 2502 C CA . LYS A 1 304 ? -14.854 7.109 3.431 1.00 93.44 304 LYS A CA 1
ATOM 2503 C C . LYS A 1 304 ? -16.196 7.283 2.727 1.00 93.44 304 LYS A C 1
ATOM 2505 O O . LYS A 1 304 ? -17.225 7.336 3.394 1.00 93.44 304 LYS A O 1
ATOM 2510 N N . ILE A 1 305 ? -16.204 7.355 1.398 1.00 92.12 305 ILE A N 1
ATOM 2511 C CA . ILE A 1 305 ? -17.430 7.546 0.610 1.00 92.12 305 ILE A CA 1
ATOM 2512 C C . ILE A 1 305 ? -18.182 6.233 0.412 1.00 92.12 305 ILE A C 1
ATOM 2514 O O . ILE A 1 305 ? -19.399 6.197 0.573 1.00 92.12 305 ILE A O 1
ATOM 2518 N N . VAL A 1 306 ? -17.471 5.165 0.055 1.00 92.56 306 VAL A N 1
ATOM 2519 C CA . VAL A 1 306 ? -18.087 3.902 -0.376 1.00 92.56 306 VAL A CA 1
ATOM 2520 C C . VAL A 1 306 ? -18.430 2.989 0.797 1.00 92.56 306 VAL A C 1
ATOM 2522 O O . VAL A 1 306 ? -19.466 2.326 0.787 1.00 92.56 306 VAL A O 1
ATOM 2525 N N . PHE A 1 307 ? -17.579 2.959 1.822 1.00 92.12 307 PHE A N 1
ATOM 2526 C CA . PHE A 1 307 ? -17.757 2.102 2.997 1.00 92.12 307 PHE A CA 1
ATOM 2527 C C . PHE A 1 307 ? -18.167 2.880 4.252 1.00 92.12 307 PHE A C 1
ATOM 2529 O O . PHE A 1 307 ? -18.515 2.264 5.256 1.00 92.12 307 PHE A O 1
ATOM 2536 N N . GLY A 1 308 ? -18.159 4.218 4.206 1.00 90.88 308 GLY A N 1
ATOM 2537 C CA . GLY A 1 308 ? -18.440 5.054 5.376 1.00 90.88 308 GLY A CA 1
ATOM 2538 C C . GLY A 1 308 ? -17.333 4.998 6.433 1.00 90.88 308 GLY A C 1
ATOM 2539 O O . GLY A 1 308 ? -17.581 5.300 7.598 1.00 90.88 308 GLY A O 1
ATOM 2540 N N . GLU A 1 309 ? -16.123 4.576 6.056 1.00 93.50 309 GLU A N 1
ATOM 2541 C CA . GLU A 1 309 ? -15.016 4.355 6.987 1.00 93.50 309 GLU A CA 1
ATOM 2542 C C . GLU A 1 309 ? -14.151 5.609 7.133 1.00 93.50 309 GLU A C 1
ATOM 2544 O O . GLU A 1 309 ? -13.598 6.124 6.163 1.00 93.50 309 GLU A O 1
ATOM 2549 N N . ASN A 1 310 ? -13.985 6.095 8.363 1.00 92.12 310 ASN A N 1
ATOM 2550 C CA . ASN A 1 310 ? -13.012 7.140 8.660 1.00 92.12 310 ASN A CA 1
ATOM 2551 C C . ASN A 1 310 ? -11.667 6.495 9.024 1.00 92.12 310 ASN A C 1
ATOM 2553 O O . ASN A 1 310 ? -11.600 5.732 9.984 1.00 92.12 310 ASN A O 1
ATOM 2557 N N . TYR A 1 311 ? -10.607 6.827 8.286 1.00 92.06 311 TYR A N 1
ATOM 2558 C CA . TYR A 1 311 ? -9.264 6.290 8.515 1.00 92.06 311 TYR A CA 1
ATOM 2559 C C . TYR A 1 311 ? -8.709 6.595 9.912 1.00 92.06 311 TYR A C 1
ATOM 2561 O O . TYR A 1 311 ? -8.135 5.705 10.538 1.00 92.06 311 TYR A O 1
ATOM 2569 N N . ASP A 1 312 ? -8.931 7.804 10.435 1.00 91.31 312 ASP A N 1
ATOM 2570 C CA . ASP A 1 312 ? -8.448 8.187 11.766 1.00 91.31 312 ASP A CA 1
ATOM 2571 C C . ASP A 1 312 ? -9.145 7.379 12.865 1.00 91.31 312 ASP A C 1
ATOM 2573 O O . ASP A 1 312 ? -8.526 7.024 13.866 1.00 91.31 312 ASP A O 1
ATOM 2577 N N . GLU A 1 313 ? -10.430 7.054 12.681 1.00 90.94 313 GLU A N 1
ATOM 2578 C CA . GLU A 1 313 ? -11.140 6.141 13.580 1.00 90.94 313 GLU A CA 1
ATOM 2579 C C . GLU A 1 313 ? -10.694 4.692 13.388 1.00 90.94 313 GLU A C 1
ATOM 2581 O O . GLU A 1 313 ? -10.547 3.966 14.368 1.00 90.94 313 GLU A O 1
ATOM 2586 N N . ALA A 1 314 ? -10.437 4.268 12.151 1.00 93.25 314 ALA A N 1
ATOM 2587 C CA . ALA A 1 314 ? -10.028 2.905 11.829 1.00 93.25 314 ALA A CA 1
ATOM 2588 C C . ALA A 1 314 ? -8.699 2.493 12.489 1.00 93.25 314 ALA A C 1
ATOM 2590 O O . ALA A 1 314 ? -8.455 1.300 12.660 1.00 93.25 314 ALA A O 1
ATOM 2591 N N . GLN A 1 315 ? -7.867 3.453 12.918 1.00 92.88 315 GLN A N 1
ATOM 2592 C CA . GLN A 1 315 ? -6.614 3.167 13.630 1.00 92.88 315 GLN A CA 1
ATOM 2593 C C . GLN A 1 315 ? -6.811 2.694 15.078 1.00 92.88 315 GLN A C 1
ATOM 2595 O O . GLN A 1 315 ? -5.866 2.197 15.684 1.00 92.88 315 GLN A O 1
ATOM 2600 N N . TRP A 1 316 ? -8.002 2.854 15.664 1.00 90.94 316 TRP A N 1
ATOM 2601 C CA . TRP A 1 316 ? -8.220 2.524 17.081 1.00 90.94 316 TRP A CA 1
ATOM 2602 C C . TRP A 1 316 ? -9.628 2.018 17.423 1.00 90.94 316 TRP A C 1
ATOM 2604 O O . TRP A 1 316 ? -9.816 1.391 18.464 1.00 90.94 316 TRP A O 1
ATOM 2614 N N . ASN A 1 317 ? -10.640 2.276 16.590 1.00 91.75 317 ASN A N 1
ATOM 2615 C CA . ASN A 1 317 ? -12.049 1.962 16.854 1.00 91.75 317 ASN A CA 1
ATOM 2616 C C . ASN A 1 317 ? -12.388 0.482 16.572 1.00 91.75 317 ASN A C 1
ATOM 2618 O O . ASN A 1 317 ? -13.379 0.142 15.928 1.00 91.75 317 ASN A O 1
ATOM 2622 N N . TYR A 1 318 ? -11.563 -0.425 17.084 1.00 92.31 318 TYR A N 1
ATOM 2623 C CA . TYR A 1 318 ? -11.777 -1.864 17.005 1.00 92.31 318 TYR A CA 1
ATOM 2624 C C . TYR A 1 318 ? -11.422 -2.549 18.324 1.00 92.31 318 TYR A C 1
ATOM 2626 O O . TYR A 1 318 ? -10.625 -2.056 19.119 1.00 92.31 318 TYR A O 1
ATOM 2634 N N . SER A 1 319 ? -12.041 -3.696 18.583 1.00 91.44 319 SER A N 1
ATOM 2635 C CA . SER A 1 319 ? -11.972 -4.358 19.891 1.00 91.44 319 SER A CA 1
ATOM 2636 C C . SER A 1 319 ? -10.553 -4.780 20.279 1.00 91.44 319 SER A C 1
ATOM 2638 O O . SER A 1 319 ? -10.128 -4.547 21.412 1.00 91.44 319 SER A O 1
ATOM 2640 N N . LYS A 1 320 ? -9.783 -5.334 19.332 1.00 91.06 320 LYS A N 1
ATOM 2641 C CA . LYS A 1 320 ? -8.397 -5.754 19.585 1.00 91.06 320 LYS A CA 1
ATOM 2642 C C . LYS A 1 320 ? -7.472 -4.615 20.023 1.00 91.06 320 LYS A C 1
ATOM 2644 O O . LYS A 1 320 ? -6.581 -4.888 20.810 1.00 91.06 320 LYS A O 1
ATOM 2649 N N . PHE A 1 321 ? -7.697 -3.369 19.593 1.00 91.38 321 PHE A N 1
ATOM 2650 C CA . PHE A 1 321 ? -6.876 -2.218 19.997 1.00 91.38 321 PHE A CA 1
ATOM 2651 C C . PHE A 1 321 ? -6.875 -2.008 21.514 1.00 91.38 321 PHE A C 1
ATOM 2653 O O . PHE A 1 321 ? -5.844 -1.759 22.131 1.00 91.38 321 PHE A O 1
ATOM 2660 N N . PHE A 1 322 ? -8.056 -2.083 22.126 1.00 90.75 322 PHE A N 1
ATOM 2661 C CA . PHE A 1 322 ? -8.198 -1.858 23.561 1.00 90.75 322 PHE A CA 1
ATOM 2662 C C . PHE A 1 322 ? -7.776 -3.082 24.365 1.00 90.75 322 PHE A C 1
ATOM 2664 O O . PHE A 1 322 ? -7.200 -2.930 25.437 1.00 90.75 322 PHE A O 1
ATOM 2671 N N . LEU A 1 323 ? -8.047 -4.281 23.843 1.00 90.88 323 LEU A N 1
ATOM 2672 C CA . LEU A 1 323 ? -7.616 -5.523 24.477 1.00 90.88 323 LEU A CA 1
ATOM 2673 C C . LEU A 1 323 ? -6.099 -5.670 24.471 1.00 90.88 323 LEU A C 1
ATOM 2675 O O . LEU A 1 323 ? -5.554 -6.028 25.505 1.00 90.88 323 LEU A O 1
ATOM 2679 N N . SER A 1 324 ? -5.420 -5.361 23.361 1.00 90.88 324 SER A N 1
ATOM 2680 C CA . SER A 1 324 ? -3.960 -5.465 23.296 1.00 90.88 324 SER A CA 1
ATOM 2681 C C . SER A 1 324 ? -3.312 -4.554 24.330 1.00 90.88 324 SER A C 1
ATOM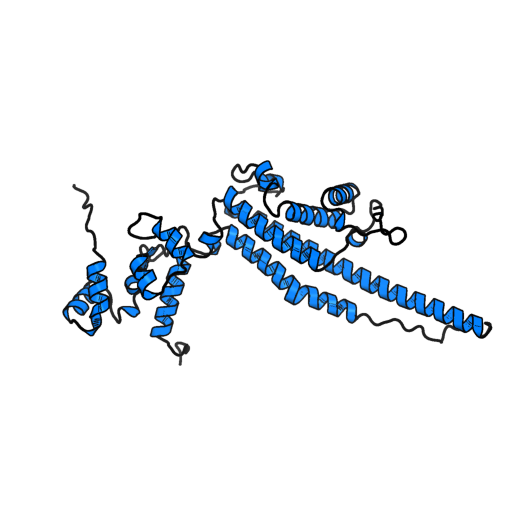 2683 O O . SER A 1 324 ? -2.548 -5.038 25.139 1.00 90.88 324 SER A O 1
ATOM 2685 N N . LYS A 1 325 ? -3.735 -3.288 24.434 1.00 91.38 325 LYS A N 1
ATOM 2686 C CA . LYS A 1 325 ? -3.202 -2.361 25.447 1.00 91.38 325 LYS A CA 1
ATOM 2687 C C . LYS A 1 325 ? -3.353 -2.848 26.886 1.00 91.38 325 LYS A C 1
ATOM 2689 O O . LYS A 1 325 ? -2.486 -2.596 27.711 1.00 91.38 325 LYS A O 1
ATOM 2694 N N . VAL A 1 326 ? -4.484 -3.475 27.200 1.00 91.06 326 VAL A N 1
ATOM 2695 C CA . VAL A 1 326 ? -4.724 -4.036 28.534 1.00 91.06 326 VAL A CA 1
ATOM 2696 C C . VAL A 1 326 ? -3.862 -5.271 28.755 1.00 91.06 326 VAL A C 1
ATOM 2698 O O . VAL A 1 326 ? -3.270 -5.406 29.816 1.00 91.06 326 VAL A O 1
ATOM 2701 N N . ASN A 1 327 ? -3.782 -6.152 27.760 1.00 89.81 327 ASN A N 1
ATOM 2702 C CA . ASN A 1 327 ? -2.973 -7.360 27.842 1.00 89.81 327 ASN A CA 1
ATOM 2703 C C . ASN A 1 327 ? -1.481 -7.033 27.955 1.00 89.81 327 ASN A C 1
ATOM 2705 O O . ASN A 1 327 ? -0.821 -7.648 28.776 1.00 89.81 327 ASN A O 1
ATOM 2709 N N . ASP A 1 328 ? -0.986 -6.042 27.211 1.00 88.38 328 ASP A N 1
ATOM 2710 C CA . ASP A 1 328 ? 0.401 -5.575 27.282 1.00 88.38 328 ASP A CA 1
ATOM 2711 C C . ASP A 1 328 ? 0.731 -5.078 28.702 1.00 88.38 328 ASP A C 1
ATOM 2713 O O . ASP A 1 328 ? 1.783 -5.396 29.248 1.00 88.38 328 ASP A O 1
ATOM 2717 N N . GLU A 1 329 ? -0.184 -4.338 29.340 1.00 89.19 329 GLU A N 1
ATOM 2718 C CA . GLU A 1 329 ? -0.002 -3.868 30.720 1.00 89.19 329 GLU A CA 1
ATOM 2719 C C . GLU A 1 329 ? -0.030 -5.024 31.731 1.00 89.19 329 GLU A C 1
ATOM 2721 O O . GLU A 1 329 ? 0.795 -5.077 32.642 1.00 89.19 329 GLU A O 1
ATOM 2726 N N . ILE A 1 330 ? -0.958 -5.972 31.567 1.00 88.00 330 ILE A N 1
ATOM 2727 C CA . ILE A 1 330 ? -1.026 -7.175 32.407 1.00 88.00 330 ILE A CA 1
ATOM 2728 C C . ILE A 1 330 ? 0.263 -7.992 32.255 1.00 88.00 330 ILE A C 1
ATOM 2730 O O . ILE A 1 330 ? 0.836 -8.417 33.255 1.00 88.00 330 ILE A O 1
ATOM 2734 N N . GLU A 1 331 ? 0.750 -8.168 31.027 1.00 86.06 331 GLU A N 1
ATOM 2735 C CA . GLU A 1 331 ? 1.992 -8.881 30.732 1.00 86.06 331 GLU A CA 1
ATOM 2736 C C . GLU A 1 331 ? 3.199 -8.176 31.357 1.00 86.06 331 GLU A C 1
ATOM 2738 O O . GLU A 1 331 ? 4.011 -8.835 31.999 1.00 86.06 331 GLU A O 1
ATOM 2743 N N . MET A 1 332 ? 3.290 -6.844 31.278 1.00 85.06 332 MET A N 1
ATOM 2744 C CA . MET A 1 332 ? 4.352 -6.089 31.958 1.00 85.06 332 MET A CA 1
ATOM 2745 C C . MET A 1 332 ? 4.331 -6.271 33.481 1.00 85.06 332 MET A C 1
ATOM 2747 O O . MET A 1 332 ? 5.389 -6.281 34.111 1.00 85.06 332 MET A O 1
ATOM 2751 N N . LEU A 1 333 ? 3.151 -6.417 34.089 1.00 83.25 333 LEU A N 1
ATOM 2752 C CA . LEU A 1 333 ? 3.020 -6.651 35.530 1.00 83.25 333 LEU A CA 1
ATOM 2753 C C . LEU A 1 333 ? 3.370 -8.090 35.924 1.00 83.25 333 LEU A C 1
ATOM 2755 O O . LEU A 1 333 ? 4.009 -8.304 36.955 1.00 83.25 333 LEU A O 1
ATOM 2759 N N . GLN A 1 334 ? 2.953 -9.069 35.122 1.00 82.25 334 GLN A N 1
ATOM 2760 C CA . GLN A 1 334 ? 3.178 -10.491 35.389 1.00 82.25 334 GLN A CA 1
ATOM 2761 C C . GLN A 1 334 ? 4.600 -10.933 35.038 1.00 82.25 334 GLN A C 1
ATOM 2763 O O . GLN A 1 334 ? 5.173 -11.787 35.712 1.00 82.25 334 GLN A O 1
ATOM 2768 N N . ASN A 1 335 ? 5.179 -10.328 34.006 1.00 80.75 335 ASN A N 1
ATOM 2769 C CA . ASN A 1 335 ? 6.479 -10.665 33.458 1.00 80.75 335 ASN A CA 1
ATOM 2770 C C . ASN A 1 335 ? 7.288 -9.395 33.126 1.00 80.75 335 ASN A C 1
ATOM 2772 O O . ASN A 1 335 ? 7.582 -9.111 31.962 1.00 80.75 335 ASN A O 1
ATOM 2776 N N . PRO A 1 336 ? 7.717 -8.631 34.146 1.00 76.81 336 PRO A N 1
ATOM 2777 C CA . PRO A 1 336 ? 8.424 -7.363 33.943 1.00 76.81 336 PRO A CA 1
ATOM 2778 C C . PRO A 1 336 ? 9.784 -7.524 33.250 1.00 76.81 336 PRO A C 1
ATOM 2780 O O . PRO A 1 336 ? 10.352 -6.550 32.762 1.00 76.81 336 PRO A O 1
ATOM 2783 N N . LEU A 1 337 ? 10.328 -8.745 33.226 1.00 77.69 337 LEU A N 1
ATOM 2784 C CA . LEU A 1 337 ? 11.597 -9.072 32.579 1.00 77.69 337 LEU A CA 1
ATOM 2785 C C . LEU A 1 337 ? 11.418 -9.624 31.155 1.00 77.69 337 LEU A C 1
ATOM 2787 O O . LEU A 1 337 ? 12.422 -9.851 30.481 1.00 77.69 337 LEU A O 1
ATOM 2791 N N . GLY A 1 338 ? 10.177 -9.840 30.695 1.00 75.12 338 GLY A N 1
ATOM 2792 C CA . GLY A 1 338 ? 9.876 -10.410 29.378 1.00 75.12 338 GLY A CA 1
ATOM 2793 C C . GLY A 1 338 ? 10.469 -11.806 29.173 1.00 75.12 338 GLY A C 1
ATOM 2794 O O . GLY A 1 338 ? 10.857 -12.159 28.058 1.00 75.12 338 GLY A O 1
ATOM 2795 N N . LEU A 1 339 ? 10.625 -12.578 30.252 1.00 74.75 339 LEU A N 1
ATOM 2796 C CA . LEU A 1 339 ? 11.210 -13.913 30.189 1.00 74.75 339 LEU A CA 1
ATOM 2797 C C . LEU A 1 339 ? 10.198 -14.898 29.591 1.00 74.75 339 LEU A C 1
ATOM 2799 O O . LEU A 1 339 ? 9.024 -14.837 29.937 1.00 74.75 339 LEU A O 1
ATOM 2803 N N . PRO A 1 340 ? 10.610 -15.816 28.708 1.00 72.38 340 PRO A N 1
ATOM 2804 C CA . PRO A 1 340 ? 9.714 -16.859 28.229 1.00 72.38 340 PRO A CA 1
ATOM 2805 C C . PRO A 1 340 ? 9.164 -17.694 29.389 1.00 72.38 340 PRO A C 1
ATOM 2807 O O . PRO A 1 340 ? 9.916 -18.005 30.308 1.00 72.38 340 PRO A O 1
ATOM 2810 N N . ASP A 1 341 ? 7.912 -18.148 29.288 1.00 67.69 341 ASP A N 1
ATOM 2811 C CA . ASP A 1 341 ? 7.211 -18.938 30.323 1.00 67.69 341 ASP A CA 1
ATOM 2812 C C . ASP A 1 341 ? 7.936 -20.234 30.760 1.00 67.69 341 ASP A C 1
ATOM 2814 O O . ASP A 1 341 ? 7.528 -20.894 31.714 1.00 67.69 341 ASP A O 1
ATOM 2818 N N . TRP A 1 342 ? 8.979 -20.645 30.033 1.00 70.94 342 TRP A N 1
ATOM 2819 C CA . TRP A 1 342 ? 9.771 -21.856 30.267 1.00 70.94 342 TRP A CA 1
ATOM 2820 C C . TRP A 1 342 ? 11.152 -21.607 30.900 1.00 70.94 342 TRP A C 1
ATOM 2822 O O . TRP A 1 342 ? 11.972 -22.530 30.927 1.00 70.94 342 TRP A O 1
ATOM 2832 N N . ILE A 1 343 ? 11.435 -20.384 31.357 1.00 49.91 343 ILE A N 1
ATOM 2833 C CA . ILE A 1 343 ? 12.592 -20.042 32.206 1.00 49.91 343 ILE A CA 1
ATOM 2834 C C . ILE A 1 343 ? 12.101 -19.885 33.640 1.00 49.91 343 ILE A C 1
ATOM 2836 O O . ILE A 1 343 ? 12.762 -20.459 34.537 1.00 49.91 343 ILE A O 1
#

Secondary structure (DSSP, 8-state):
----------HHHHHHHHHTTTT-HHHHHHHHHTT--S-GGGSTTTTTEEEEETTTTEEEE-HHHHHHHT---HHHHHHHHTS--SSB--SBSSGGGSHHHHHHHHHHHHHHHIIIIIHHHHHHHHHTSPPPPPPGGG--TTS-HHHHHHHHHHHHHHHHHHHHHHHHHHHHHHHHHHHHHHHHHHHHHHHHHHHHTT---SS--HHHHHHGGG--HHHHHTSTTHHHHHHHHHHHHHHHH--HHHHHHHHHH-GGGBPEETTEEEEEP---TTS-GGGTB---HHHHHHHHHHHHHHHHHHHHHHT---HHHHTT-BHHHHHHHHHHHHHHHH-TT---TT-

Foldseek 3Di:
DDDPPDPPPPCVLLLVLLVCVPPDPVSVVVCVVVVNPDRSLLPLVNLQWAQPDPVQLWIWGQVVSNCVPLNDDPVVVVVVVVDPDRTDTFPAADLVVQLLSLLLVLLVVLLCCVVPPLVVVLVVVLVPQDQDDDDLPPDDPPDDPVVSVVVNVVVSVVSRVVSVVVSVVSNLVSLLVSLLVSVVSSVVSLVVSLVVVPDDDPDDDVVCSCCPQNHHNVVLCVFFLNLLVVLSVLLNCCQVQQAPVSVVVNCVSPVPQFDADPVDNVHGDDRDRPPRSSNGGNDDPCSSVVSSVRVSRSSQVSSCRNVVDHPVSSVQSHSVNSVVSSVVSSCCVVPVPPDPPVD

Organism: NCBI:txid2508949

Radius of gyration: 31.55 Å; Cα contacts (8 Å, |Δi|>4): 333; chains: 1; bounding box: 93×44×96 Å

Mean predicted aligned error: 9.62 Å